Protein AF-A0A0W8FKZ7-F1 (afdb_monomer)

Organism: NCBI:txid938273

pLDDT: mean 77.85, std 22.19, range [33.09, 98.69]

Nearest PDB structures (foldseek):
  7c5z-assembly1_A  TM=4.494E-01  e=2.621E-01  Sprivivirus cyprinus
  4gt8-assembly1_A  TM=3.593E-01  e=1.100E+00  Staphylococcus aureus subsp. aureus Mu50
  2xco-assembly1_A-2  TM=3.980E-01  e=3.983E-01  Staphylococcus aureus subsp. aureus N315
  4ol8-assembly2_F  TM=3.196E-01  e=9.198E-01  Saccharomyces cerevisiae
  5ei2-assembly1_A  TM=3.204E-01  e=3.426E+00  Homo sapiens

Radius of gyration: 37.22 Å; Cα contacts (8 Å, |Δi|>4): 287; chains: 1; bounding box: 60×71×111 Å

Solvent-accessible surface area (backbone atoms only — not comparable to full-atom values): 12386 Å² total; per-residue (Å²): 139,90,81,84,87,84,83,89,83,88,84,82,91,90,88,83,90,78,88,80,91,79,89,83,83,88,86,84,84,82,90,85,92,79,91,81,82,95,78,77,91,73,78,82,72,76,80,73,63,64,66,61,54,49,52,50,49,52,51,50,53,56,58,60,69,68,70,68,83,81,70,79,83,81,46,24,57,58,94,58,38,35,48,53,31,37,39,40,38,50,54,73,38,28,30,45,35,39,41,33,34,46,52,46,76,93,47,43,66,52,46,67,72,76,36,66,65,65,56,52,54,51,53,48,52,42,60,49,59,72,82,54,42,78,77,43,77,65,77,49,40,34,35,31,42,27,60,71,55,22,52,72,75,55,97,47,34,30,35,35,62,54,46,60,36,74,31,30,28,48,34,35,37,42,39,35,73,95,44,75,50,75,49,65,65,34,41,56,48,71,89,36,49,76,37,50,62,71,79,130

Structure (mmCIF, N/CA/C/O backbone):
data_AF-A0A0W8FKZ7-F1
#
_entry.id   AF-A0A0W8FKZ7-F1
#
loop_
_atom_site.group_PDB
_atom_site.id
_atom_site.type_symbol
_atom_site.label_atom_id
_atom_site.label_alt_id
_atom_site.label_comp_id
_atom_site.label_asym_id
_atom_site.label_entity_id
_atom_site.label_seq_id
_atom_site.pdbx_PDB_ins_code
_atom_site.Cartn_x
_atom_site.Cartn_y
_atom_site.Cartn_z
_atom_site.occupancy
_atom_site.B_iso_or_equiv
_atom_site.auth_seq_id
_atom_site.auth_comp_id
_atom_site.auth_asym_id
_atom_site.auth_atom_id
_atom_site.pdbx_PDB_model_num
ATOM 1 N N . MET A 1 1 ? -16.573 -56.119 -11.039 1.00 44.78 1 MET A N 1
ATOM 2 C CA . MET A 1 1 ? -16.996 -56.534 -12.392 1.00 44.78 1 MET A CA 1
ATOM 3 C C . MET A 1 1 ? -15.936 -56.065 -13.376 1.00 44.78 1 MET A C 1
ATOM 5 O O . MET A 1 1 ? -15.730 -54.869 -13.507 1.00 44.78 1 MET A O 1
ATOM 9 N N . GLN A 1 2 ? -15.193 -57.015 -13.945 1.00 45.09 2 GLN A N 1
ATOM 10 C CA . GLN A 1 2 ? -14.233 -56.819 -15.034 1.00 45.09 2 GLN A CA 1
ATOM 11 C C . GLN A 1 2 ? -14.970 -56.847 -16.381 1.00 45.09 2 GLN A C 1
ATOM 13 O O . GLN A 1 2 ? -15.848 -57.688 -16.550 1.00 45.09 2 GLN A O 1
ATOM 18 N N . ALA A 1 3 ? -14.562 -55.999 -17.325 1.00 42.34 3 ALA A N 1
ATOM 19 C CA . ALA A 1 3 ? -14.612 -56.226 -18.779 1.00 42.34 3 ALA A CA 1
ATOM 20 C C . ALA A 1 3 ? -13.807 -55.085 -19.440 1.00 42.34 3 ALA A C 1
ATOM 22 O O . ALA A 1 3 ? -14.184 -53.926 -19.329 1.00 42.34 3 ALA A O 1
ATOM 23 N N . LEU A 1 4 ? -12.541 -55.311 -19.804 1.00 41.34 4 LEU A N 1
ATOM 24 C CA . LEU A 1 4 ? -12.060 -55.741 -21.129 1.00 41.34 4 LEU A CA 1
ATOM 25 C C . LEU A 1 4 ? -12.260 -54.700 -22.249 1.00 41.34 4 LEU A C 1
ATOM 27 O O . LEU A 1 4 ? -13.356 -54.508 -22.765 1.00 41.34 4 LEU A O 1
ATOM 31 N N . SER A 1 5 ? -11.134 -54.100 -22.651 1.00 48.34 5 SER A N 1
ATOM 32 C CA . SER A 1 5 ? -10.916 -53.390 -23.917 1.00 48.34 5 SER A CA 1
ATOM 33 C C . SER A 1 5 ? -11.112 -54.294 -25.141 1.00 48.34 5 SER A C 1
ATOM 35 O O . SER A 1 5 ? -10.901 -55.505 -25.048 1.00 48.34 5 SER A O 1
ATOM 37 N N . PRO A 1 6 ? -11.307 -53.694 -26.328 1.00 58.19 6 PRO A N 1
ATOM 38 C CA . PRO A 1 6 ? -10.803 -54.279 -27.564 1.00 58.19 6 PRO A CA 1
ATOM 39 C C . PRO A 1 6 ? -9.833 -53.360 -28.323 1.00 58.19 6 PRO A C 1
ATOM 41 O O . PRO A 1 6 ? -10.014 -52.153 -28.461 1.00 58.19 6 PRO A O 1
ATOM 44 N N . GLN A 1 7 ? -8.796 -54.020 -28.828 1.00 44.03 7 GLN A N 1
ATOM 45 C CA . GLN A 1 7 ? -7.696 -53.550 -29.658 1.00 44.03 7 GLN A CA 1
ATOM 46 C C . GLN A 1 7 ? -8.099 -53.179 -31.103 1.00 44.03 7 GLN A C 1
ATOM 48 O O . GLN A 1 7 ? -8.954 -53.816 -31.707 1.00 44.03 7 GLN A O 1
ATOM 53 N N . ALA A 1 8 ? -7.324 -52.238 -31.654 1.00 40.22 8 ALA A N 1
ATOM 54 C CA . ALA A 1 8 ? -6.636 -52.257 -32.954 1.00 40.22 8 ALA A CA 1
ATOM 55 C C . ALA A 1 8 ? -7.394 -52.585 -34.263 1.00 40.22 8 ALA A C 1
ATOM 57 O O . ALA A 1 8 ? -7.864 -53.695 -34.499 1.00 40.22 8 ALA A O 1
ATOM 58 N N . ARG A 1 9 ? -7.259 -51.676 -35.241 1.00 41.91 9 ARG A N 1
ATOM 59 C CA . ARG A 1 9 ? -7.126 -52.041 -36.661 1.00 41.91 9 ARG A CA 1
ATOM 60 C C . ARG A 1 9 ? -6.084 -51.170 -37.356 1.00 41.91 9 ARG A C 1
ATOM 62 O O . ARG A 1 9 ? -6.273 -49.976 -37.545 1.00 41.91 9 ARG A O 1
ATOM 69 N N . ALA A 1 10 ? -4.999 -51.822 -37.753 1.00 42.78 10 ALA A N 1
ATOM 70 C CA . ALA A 1 10 ? -4.033 -51.347 -38.729 1.00 42.78 10 ALA A CA 1
ATOM 71 C C . ALA A 1 10 ? -4.590 -51.472 -40.159 1.00 42.78 10 ALA A C 1
ATOM 73 O O . ALA A 1 10 ? -5.351 -52.402 -40.433 1.00 42.78 10 ALA A O 1
ATOM 74 N N . ARG A 1 11 ? -4.137 -50.603 -41.074 1.00 39.97 11 ARG A N 1
ATOM 75 C CA . ARG A 1 11 ? -3.819 -50.923 -42.482 1.00 39.97 11 ARG A CA 1
ATOM 76 C C . ARG A 1 11 ? -3.056 -49.754 -43.120 1.00 39.97 11 ARG A C 1
ATOM 78 O O . ARG A 1 11 ? -3.530 -48.626 -43.114 1.00 39.97 11 ARG A O 1
ATOM 85 N N . ALA A 1 12 ? -1.876 -50.061 -43.650 1.00 40.06 12 ALA A N 1
ATOM 86 C CA . ALA A 1 12 ? -1.053 -49.205 -44.508 1.00 40.06 12 ALA A CA 1
ATOM 87 C C . ALA A 1 12 ? -1.127 -49.725 -45.982 1.00 40.06 12 ALA A C 1
ATOM 89 O O . ALA A 1 12 ? -1.963 -50.592 -46.243 1.00 40.06 12 ALA A O 1
ATOM 90 N N . PRO A 1 13 ? -0.308 -49.232 -46.939 1.00 61.03 13 PRO A N 1
ATOM 91 C CA . PRO A 1 13 ? -0.662 -48.489 -48.171 1.00 61.03 13 PRO A CA 1
ATOM 92 C C . PRO A 1 13 ? -0.428 -49.393 -49.428 1.00 61.03 13 PRO A C 1
ATOM 94 O O . PRO A 1 13 ? -0.634 -50.596 -49.265 1.00 61.03 13 PRO A O 1
ATOM 97 N N . PRO A 1 14 ? 0.081 -49.001 -50.634 1.00 56.06 14 PRO A N 1
ATOM 98 C CA . PRO A 1 14 ? 0.264 -47.728 -51.377 1.00 56.06 14 PRO A CA 1
ATOM 99 C C . PRO A 1 14 ? -0.121 -47.843 -52.900 1.00 56.06 14 PRO A C 1
ATOM 101 O O . PRO A 1 14 ? -0.769 -48.807 -53.298 1.00 56.06 14 PRO A O 1
ATOM 104 N N . ARG A 1 15 ? 0.411 -46.926 -53.746 1.00 39.75 15 ARG A N 1
ATOM 105 C CA . ARG A 1 15 ? 0.516 -46.878 -55.243 1.00 39.75 15 ARG A CA 1
ATOM 106 C C . ARG A 1 15 ? -0.486 -45.917 -55.917 1.00 39.75 15 ARG A C 1
ATOM 108 O O . ARG A 1 15 ? -1.615 -45.816 -55.476 1.00 39.75 15 ARG A O 1
ATOM 115 N N . ALA A 1 16 ? -0.135 -45.157 -56.959 1.00 40.75 16 ALA A N 1
ATOM 116 C CA . ALA A 1 16 ? 0.729 -45.512 -58.083 1.00 40.75 16 ALA A CA 1
ATOM 117 C C . ALA A 1 16 ? 1.463 -44.323 -58.741 1.00 40.75 16 ALA A C 1
ATOM 119 O O . ALA A 1 16 ? 0.992 -43.191 -58.754 1.00 40.75 16 ALA A O 1
ATOM 120 N N . PHE A 1 17 ? 2.607 -44.671 -59.335 1.00 41.22 17 PHE A N 1
ATOM 121 C CA . PHE A 1 17 ? 3.335 -43.960 -60.384 1.00 41.22 17 PHE A CA 1
ATOM 122 C C . PHE A 1 17 ? 2.592 -44.027 -61.741 1.00 41.22 17 PHE A C 1
ATOM 124 O O . PHE A 1 17 ? 2.006 -45.053 -62.091 1.00 41.22 17 PHE A O 1
ATOM 131 N N . HIS A 1 18 ? 2.742 -42.971 -62.537 1.00 39.38 18 HIS A N 1
ATOM 132 C CA . HIS A 1 18 ? 2.786 -42.911 -64.011 1.00 39.38 18 HIS A CA 1
ATOM 133 C C . HIS A 1 18 ? 3.951 -41.930 -64.284 1.00 39.38 18 HIS A C 1
ATOM 135 O O . HIS A 1 18 ? 3.987 -40.889 -63.640 1.00 39.38 18 HIS A O 1
ATOM 141 N N . GLY A 1 19 ? 5.020 -42.173 -65.050 1.00 37.53 19 GLY A N 1
ATOM 142 C CA . GLY A 1 19 ? 5.200 -42.956 -66.272 1.00 37.53 19 GLY A CA 1
ATOM 143 C C . GLY A 1 19 ? 4.727 -42.135 -67.482 1.00 37.53 19 GLY A C 1
ATOM 144 O O . GLY A 1 19 ? 3.620 -41.623 -67.417 1.00 37.53 19 GLY A O 1
ATOM 145 N N . ILE A 1 20 ? 5.430 -41.941 -68.604 1.00 38.06 20 ILE A N 1
ATOM 146 C CA . ILE A 1 20 ? 6.695 -42.433 -69.183 1.00 38.06 20 ILE A CA 1
ATOM 147 C C . ILE A 1 20 ? 6.944 -41.585 -70.474 1.00 38.06 20 ILE A C 1
ATOM 149 O O . ILE A 1 20 ? 5.963 -41.210 -71.107 1.00 38.06 20 ILE A O 1
ATOM 153 N N . ALA A 1 21 ? 8.223 -41.404 -70.871 1.00 37.47 21 ALA A N 1
ATOM 154 C CA . ALA A 1 21 ? 8.764 -41.209 -72.249 1.00 37.47 21 ALA A CA 1
ATOM 155 C C . ALA A 1 21 ? 8.364 -39.958 -73.076 1.00 37.47 21 ALA A C 1
ATOM 157 O O . ALA A 1 21 ? 7.331 -39.353 -72.841 1.00 37.47 21 ALA A O 1
ATOM 158 N N . ALA A 1 22 ? 9.096 -39.503 -74.101 1.00 38.94 22 ALA A N 1
ATOM 159 C CA . ALA A 1 22 ? 10.330 -39.919 -74.791 1.00 38.94 22 ALA A CA 1
ATOM 160 C C . ALA A 1 22 ? 10.833 -38.700 -75.602 1.00 38.94 22 ALA A C 1
ATOM 162 O O . ALA A 1 22 ? 10.023 -37.908 -76.075 1.00 38.94 22 ALA A O 1
ATOM 163 N N . GLU A 1 23 ? 12.146 -38.464 -75.654 1.00 38.59 23 GLU A N 1
ATOM 164 C CA . GLU A 1 23 ? 13.017 -38.576 -76.846 1.00 38.59 23 GLU A CA 1
ATOM 165 C C . GLU A 1 23 ? 12.468 -38.041 -78.182 1.00 38.59 23 GLU A C 1
ATOM 167 O O . GLU A 1 23 ? 11.516 -38.602 -78.720 1.00 38.59 23 GLU A O 1
ATOM 172 N N . ARG A 1 24 ? 13.199 -37.095 -78.804 1.00 39.47 24 ARG A N 1
ATOM 173 C CA . ARG A 1 24 ? 13.810 -37.329 -80.131 1.00 39.47 24 ARG A CA 1
ATOM 174 C C . ARG A 1 24 ? 14.799 -36.242 -80.593 1.00 39.47 24 ARG A C 1
ATOM 176 O O . ARG A 1 24 ? 14.435 -35.075 -80.659 1.00 39.47 24 ARG A O 1
ATOM 183 N N . GLU A 1 25 ? 16.012 -36.710 -80.912 1.00 39.47 25 GLU A N 1
ATOM 184 C CA . GLU A 1 25 ? 16.896 -36.428 -82.072 1.00 39.47 25 GLU A CA 1
ATOM 185 C C . GLU A 1 25 ? 16.977 -34.991 -82.623 1.00 39.47 25 GLU A C 1
ATOM 187 O O . GLU A 1 25 ? 16.004 -34.415 -83.091 1.00 39.47 25 GLU A O 1
ATOM 192 N N . GLU A 1 26 ? 18.125 -34.330 -82.463 1.00 38.94 26 GLU A N 1
ATOM 193 C CA . GLU A 1 26 ? 19.290 -34.321 -83.378 1.00 38.94 26 GLU A CA 1
ATOM 194 C C . GLU A 1 26 ? 19.106 -33.483 -84.656 1.00 38.94 26 GLU A C 1
ATOM 196 O O . GLU A 1 26 ? 18.275 -33.763 -85.517 1.00 38.94 26 GLU A O 1
ATOM 201 N N . SER A 1 27 ? 20.032 -32.530 -84.815 1.00 33.09 27 SER A N 1
ATOM 202 C CA . SER A 1 27 ? 20.914 -32.376 -85.983 1.00 33.09 27 SER A CA 1
ATOM 203 C C . SER A 1 27 ? 20.991 -30.961 -86.583 1.00 33.09 27 SER A C 1
ATOM 205 O O . SER A 1 27 ? 20.007 -30.243 -86.728 1.00 33.09 27 SER A O 1
ATOM 207 N N . ILE A 1 28 ? 22.225 -30.657 -87.010 1.00 38.59 28 ILE A N 1
ATOM 208 C CA . ILE A 1 28 ? 22.649 -29.682 -88.029 1.00 38.59 28 ILE A CA 1
ATOM 209 C C . ILE A 1 28 ? 23.128 -28.309 -87.507 1.00 38.59 28 ILE A C 1
ATOM 211 O O . ILE A 1 28 ? 22.389 -27.337 -87.392 1.00 38.59 28 ILE A O 1
ATOM 215 N N . LEU A 1 29 ? 24.451 -28.234 -87.301 1.00 38.25 29 LEU A N 1
ATOM 216 C CA . LEU A 1 29 ? 25.284 -27.045 -87.556 1.00 38.25 29 LEU A CA 1
ATOM 217 C C . LEU A 1 29 ? 25.506 -26.899 -89.080 1.00 38.25 29 LEU A C 1
ATOM 219 O O . LEU A 1 29 ? 25.472 -27.914 -89.782 1.00 38.25 29 LEU A O 1
ATOM 223 N N . PRO A 1 30 ? 25.806 -25.690 -89.605 1.00 44.84 30 PRO A N 1
ATOM 224 C CA . PRO A 1 30 ? 27.215 -25.280 -89.702 1.00 44.84 30 PRO A CA 1
ATOM 225 C C . PRO A 1 30 ? 27.520 -23.773 -89.500 1.00 44.84 30 PRO A C 1
ATOM 227 O O . PRO A 1 30 ? 26.814 -22.895 -89.976 1.00 44.84 30 PRO A O 1
ATOM 230 N N . VAL A 1 31 ? 28.661 -23.537 -88.835 1.00 42.66 31 VAL A N 1
ATOM 231 C CA . VAL A 1 31 ? 29.779 -22.616 -89.159 1.00 42.66 31 VAL A CA 1
ATOM 232 C C . VAL A 1 31 ? 29.491 -21.153 -89.557 1.00 42.66 31 VAL A C 1
ATOM 234 O O . VAL A 1 31 ? 29.075 -20.888 -90.678 1.00 42.66 31 VAL A O 1
ATOM 237 N N . ALA A 1 32 ? 29.976 -20.206 -88.734 1.00 38.69 32 ALA A N 1
ATOM 238 C CA . ALA A 1 32 ? 30.823 -19.088 -89.188 1.00 38.69 32 ALA A CA 1
ATOM 239 C C . ALA A 1 32 ? 31.599 -18.404 -88.035 1.00 38.69 32 ALA A C 1
ATOM 241 O O . ALA A 1 32 ? 31.092 -18.189 -86.940 1.00 38.69 32 ALA A O 1
ATOM 242 N N . HIS A 1 33 ? 32.852 -18.081 -88.351 1.00 36.47 33 HIS A N 1
ATOM 243 C CA . HIS A 1 33 ? 33.914 -17.387 -87.615 1.00 36.47 33 HIS A CA 1
ATOM 244 C C . HIS A 1 33 ? 33.553 -16.030 -86.965 1.00 36.47 33 HIS A C 1
ATOM 246 O O . HIS A 1 33 ? 33.022 -15.163 -87.649 1.00 36.47 33 HIS A O 1
ATOM 252 N N . ALA A 1 34 ? 34.025 -15.800 -85.727 1.00 38.16 34 ALA A N 1
ATOM 253 C CA . ALA A 1 34 ? 34.646 -14.550 -85.227 1.00 38.16 34 ALA A CA 1
ATOM 254 C C . ALA A 1 34 ? 35.153 -14.802 -83.783 1.00 38.16 34 ALA A C 1
ATOM 256 O O . ALA A 1 34 ? 34.363 -15.036 -82.881 1.00 38.16 34 ALA A O 1
ATOM 257 N N . ALA A 1 35 ? 36.444 -15.054 -83.543 1.00 39.31 35 ALA A N 1
ATOM 258 C CA . ALA A 1 35 ? 37.442 -14.041 -83.173 1.00 39.31 35 ALA A CA 1
ATOM 259 C C . ALA A 1 35 ? 36.949 -13.050 -82.094 1.00 39.31 35 ALA A C 1
ATOM 261 O O . ALA A 1 35 ? 36.282 -12.074 -82.423 1.00 39.31 35 ALA A O 1
ATOM 262 N N . GLY A 1 36 ? 37.312 -13.269 -80.822 1.00 36.78 36 GLY A N 1
ATOM 263 C CA . GLY A 1 36 ? 37.036 -12.291 -79.764 1.00 36.78 36 GLY A CA 1
ATOM 264 C C . GLY A 1 36 ? 37.290 -12.766 -78.333 1.00 36.78 36 GLY A C 1
ATOM 265 O O . GLY A 1 36 ? 36.382 -13.240 -77.671 1.00 36.78 36 GLY A O 1
ATOM 266 N N . ASP A 1 37 ? 38.530 -12.577 -77.887 1.00 43.72 37 ASP A N 1
ATOM 267 C CA . ASP A 1 37 ? 38.921 -12.137 -76.540 1.00 43.72 37 ASP A CA 1
ATOM 268 C C . ASP A 1 37 ? 38.528 -12.977 -75.301 1.00 43.72 37 ASP A C 1
ATOM 270 O O . ASP A 1 37 ? 37.446 -12.886 -74.721 1.00 43.72 37 ASP A O 1
ATOM 274 N N . HIS A 1 38 ? 39.509 -13.739 -74.812 1.00 48.97 38 HIS A N 1
ATOM 275 C CA . HIS A 1 38 ? 39.541 -14.219 -73.437 1.00 48.97 38 HIS A CA 1
ATOM 276 C C . HIS A 1 38 ? 39.864 -13.055 -72.500 1.00 48.97 38 HIS A C 1
ATOM 278 O O . HIS A 1 38 ? 41.017 -12.626 -72.476 1.00 48.97 38 HIS A O 1
ATOM 284 N N . LYS A 1 39 ? 38.909 -12.637 -71.659 1.00 42.28 39 LYS A N 1
ATOM 285 C CA . LYS A 1 39 ? 39.171 -12.089 -70.314 1.00 42.28 39 LYS A CA 1
ATOM 286 C C . LYS A 1 39 ? 37.882 -11.868 -69.521 1.00 42.28 39 LYS A C 1
ATOM 288 O O . LYS A 1 39 ? 37.011 -11.115 -69.925 1.00 42.28 39 LYS A O 1
ATOM 293 N N . GLY A 1 40 ? 37.854 -12.444 -68.319 1.00 41.34 40 GLY A N 1
ATOM 294 C CA . GLY A 1 40 ? 37.191 -11.817 -67.177 1.00 41.34 40 GLY A CA 1
ATOM 295 C C . GLY A 1 40 ? 35.739 -12.208 -66.937 1.00 41.34 40 GLY A C 1
ATOM 296 O O . GLY A 1 40 ? 34.828 -11.415 -67.133 1.00 41.34 40 GLY A O 1
ATOM 297 N N . PHE A 1 41 ? 35.548 -13.398 -66.373 1.00 45.47 41 PHE A N 1
ATOM 298 C CA . PHE A 1 41 ? 34.447 -13.670 -65.455 1.00 45.47 41 PHE A CA 1
ATOM 299 C C . PHE A 1 41 ? 34.547 -12.674 -64.285 1.00 45.47 41 PHE A C 1
ATOM 301 O O . PHE A 1 41 ? 35.355 -12.867 -63.378 1.00 45.47 41 PHE A O 1
ATOM 308 N N . ILE A 1 42 ? 33.796 -11.570 -64.327 1.00 49.28 42 ILE A N 1
ATOM 309 C CA . ILE A 1 42 ? 33.639 -10.692 -63.163 1.00 49.28 42 ILE A CA 1
ATOM 310 C C . ILE A 1 42 ? 32.360 -11.116 -62.457 1.00 49.28 42 ILE A C 1
ATOM 312 O O . ILE A 1 42 ? 31.250 -10.748 -62.834 1.00 49.28 42 ILE A O 1
ATOM 316 N N . THR A 1 43 ? 32.549 -11.934 -61.427 1.00 45.97 43 THR A N 1
ATOM 317 C CA . THR A 1 43 ? 31.575 -12.188 -60.373 1.00 45.97 43 THR A CA 1
ATOM 318 C C . THR A 1 43 ? 31.016 -10.853 -59.886 1.00 45.97 43 THR A C 1
ATOM 320 O O . THR A 1 43 ? 31.753 -10.015 -59.363 1.00 45.97 43 THR A O 1
ATOM 323 N N . SER A 1 44 ? 29.711 -10.655 -60.061 1.00 47.16 44 SER A N 1
ATOM 324 C CA . SER A 1 44 ? 28.966 -9.578 -59.419 1.00 47.16 44 SER A CA 1
ATOM 325 C C . SER A 1 44 ? 29.022 -9.800 -57.906 1.00 47.16 44 SER A C 1
ATOM 327 O O . SER A 1 44 ? 28.268 -10.595 -57.349 1.00 47.16 44 SER A O 1
ATOM 329 N N . TYR A 1 45 ? 29.968 -9.145 -57.232 1.00 55.34 45 TYR A N 1
ATOM 330 C CA . TYR A 1 45 ? 29.888 -8.960 -55.792 1.00 55.34 45 TYR A CA 1
ATOM 331 C C . TYR A 1 45 ? 28.760 -7.966 -55.548 1.00 55.34 45 TYR A C 1
ATOM 333 O O . TYR A 1 45 ? 28.906 -6.768 -55.790 1.00 55.34 45 TYR A O 1
ATOM 341 N N . ALA A 1 46 ? 27.614 -8.493 -55.117 1.00 49.38 46 ALA A N 1
AT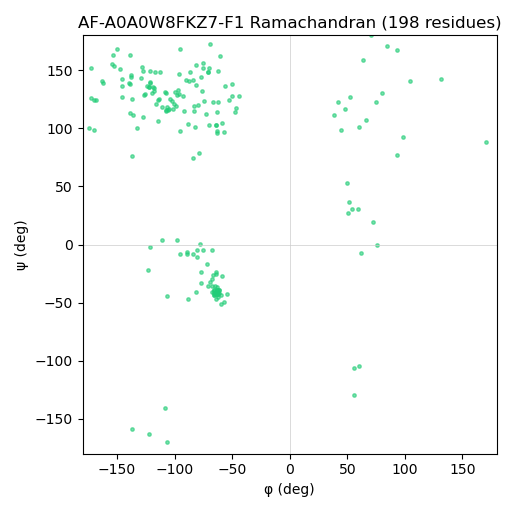OM 342 C CA . ALA A 1 46 ? 26.528 -7.708 -54.564 1.00 49.38 46 ALA A CA 1
ATOM 343 C C . ALA A 1 46 ? 27.113 -6.737 -53.531 1.00 49.38 46 ALA A C 1
ATOM 345 O O . ALA A 1 46 ? 27.678 -7.150 -52.515 1.00 49.38 46 ALA A O 1
ATOM 346 N N . ILE A 1 47 ? 27.026 -5.444 -53.836 1.00 56.25 47 ILE A N 1
ATOM 347 C CA . ILE A 1 47 ? 27.437 -4.367 -52.946 1.00 56.25 47 ILE A CA 1
ATOM 348 C C . ILE A 1 47 ? 26.513 -4.452 -51.730 1.00 56.25 47 ILE A C 1
ATOM 350 O O . ILE A 1 47 ? 25.333 -4.122 -51.792 1.00 56.25 47 ILE A O 1
ATOM 354 N N . HIS A 1 48 ? 27.042 -4.988 -50.635 1.00 60.97 48 HIS A N 1
ATOM 355 C CA . HIS A 1 48 ? 26.394 -4.972 -49.334 1.00 60.97 48 HIS A CA 1
ATOM 356 C C . HIS A 1 48 ? 26.262 -3.503 -48.906 1.00 60.97 48 HIS A C 1
ATOM 358 O O . HIS A 1 48 ? 27.281 -2.856 -48.687 1.00 60.97 48 HIS A O 1
ATOM 364 N N . ASP A 1 49 ? 25.038 -2.971 -48.801 1.00 62.88 49 ASP A N 1
ATOM 365 C CA . ASP A 1 49 ? 24.781 -1.608 -48.313 1.00 62.88 49 ASP A CA 1
ATOM 366 C C . ASP A 1 49 ? 25.348 -1.454 -46.882 1.00 62.88 49 ASP A C 1
ATOM 368 O O . ASP A 1 49 ? 24.731 -1.948 -45.928 1.00 62.88 49 ASP A O 1
ATOM 372 N N . PRO A 1 50 ? 26.485 -0.765 -46.667 1.00 60.78 50 PRO A N 1
ATOM 373 C CA . PRO A 1 50 ? 27.165 -0.744 -45.366 1.00 60.78 50 PRO A CA 1
ATOM 374 C C . PRO A 1 50 ? 26.316 -0.076 -44.271 1.00 60.78 50 PRO A C 1
ATOM 376 O O . PRO A 1 50 ? 26.450 -0.391 -43.091 1.00 60.78 50 PRO A O 1
ATOM 379 N N . MET A 1 51 ? 25.375 0.788 -44.661 1.00 63.03 51 MET A N 1
ATOM 380 C CA . MET A 1 51 ? 24.437 1.463 -43.759 1.00 63.03 51 MET A CA 1
ATOM 381 C C . MET A 1 51 ? 23.418 0.522 -43.105 1.00 63.03 51 MET A C 1
ATOM 383 O O . MET A 1 51 ? 23.084 0.717 -41.938 1.00 63.03 51 MET A O 1
ATOM 387 N N . LYS A 1 52 ? 22.939 -0.515 -43.806 1.00 66.12 52 LYS A N 1
ATOM 388 C CA . LYS A 1 52 ? 21.967 -1.469 -43.239 1.00 66.12 52 LYS A CA 1
ATOM 389 C C . LYS A 1 52 ? 22.615 -2.360 -42.183 1.00 66.12 52 LYS A C 1
ATOM 391 O O . LYS A 1 52 ? 22.000 -2.659 -41.165 1.00 66.12 52 LYS A O 1
ATOM 396 N N . TRP A 1 53 ? 23.876 -2.722 -42.404 1.00 68.69 53 TRP A N 1
ATOM 397 C CA . TRP A 1 53 ? 24.666 -3.532 -41.479 1.00 68.69 53 TRP A CA 1
ATOM 398 C C . TRP A 1 53 ? 25.169 -2.731 -40.285 1.00 68.69 53 TRP A C 1
ATOM 400 O O . TRP A 1 53 ? 25.191 -3.259 -39.178 1.00 68.69 53 TRP A O 1
ATOM 410 N N . ALA A 1 54 ? 25.477 -1.446 -40.473 1.00 75.94 54 ALA A N 1
ATOM 411 C CA . ALA A 1 54 ? 25.749 -0.538 -39.365 1.00 75.94 54 ALA A CA 1
ATOM 412 C C . ALA A 1 54 ? 24.510 -0.354 -38.472 1.00 75.94 54 ALA A C 1
ATOM 414 O O . ALA A 1 54 ? 24.612 -0.498 -37.258 1.00 75.94 54 ALA A O 1
ATOM 415 N N . ALA A 1 55 ? 23.329 -0.121 -39.057 1.00 78.94 55 ALA A N 1
ATOM 416 C CA . ALA A 1 55 ? 22.080 -0.019 -38.299 1.00 78.94 55 ALA A CA 1
ATOM 417 C C . ALA A 1 55 ? 21.725 -1.333 -37.583 1.00 78.94 55 ALA A C 1
ATOM 419 O O . ALA A 1 55 ? 21.361 -1.312 -36.410 1.00 78.94 55 ALA A O 1
ATOM 420 N N . ALA A 1 56 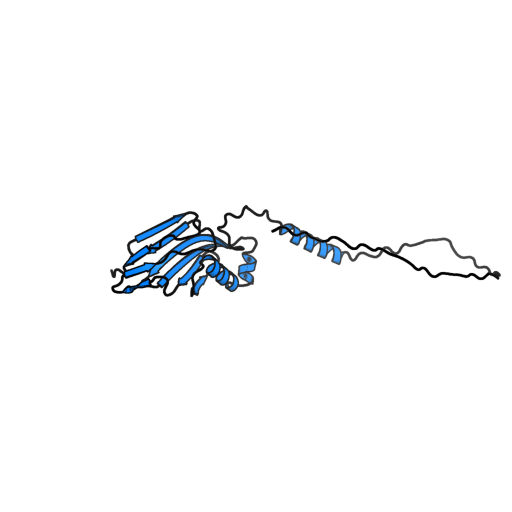? 21.890 -2.479 -38.254 1.00 80.88 56 ALA A N 1
ATOM 421 C CA . ALA A 1 56 ? 21.698 -3.792 -37.642 1.00 80.88 56 ALA A CA 1
ATOM 422 C C . ALA A 1 56 ? 22.698 -4.050 -36.504 1.00 80.88 56 ALA A C 1
ATOM 424 O O . ALA A 1 56 ? 22.313 -4.582 -35.468 1.00 80.88 56 ALA A O 1
ATOM 425 N N . GLY A 1 57 ? 23.957 -3.633 -36.661 1.00 84.44 57 GLY A N 1
ATOM 426 C CA . GLY A 1 57 ? 24.990 -3.742 -35.632 1.00 84.44 57 GLY A CA 1
ATOM 427 C C . GLY A 1 57 ? 24.698 -2.876 -34.409 1.00 84.44 57 GLY A C 1
ATOM 428 O O . GLY A 1 57 ? 24.802 -3.357 -33.285 1.00 84.44 57 GLY A O 1
ATOM 429 N N . VAL A 1 58 ? 24.260 -1.630 -34.613 1.00 83.62 58 VAL A N 1
ATOM 430 C CA . VAL A 1 58 ? 23.836 -0.737 -33.521 1.00 83.62 58 VAL A CA 1
ATOM 431 C C . VAL A 1 58 ? 22.595 -1.289 -32.820 1.00 83.62 58 VAL A C 1
ATOM 433 O O . VAL A 1 58 ? 22.555 -1.312 -31.595 1.00 83.62 58 VAL A O 1
ATOM 436 N N . LEU A 1 59 ? 21.611 -1.798 -33.565 1.00 82.12 59 LEU A N 1
ATOM 437 C CA . LEU A 1 59 ? 20.419 -2.422 -32.988 1.00 82.12 59 LEU A CA 1
AT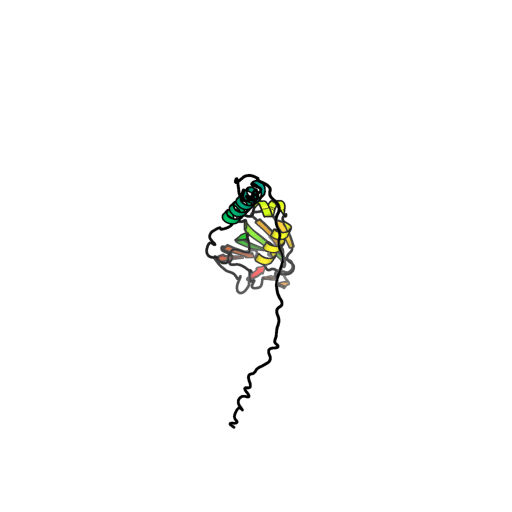OM 438 C C . LEU A 1 59 ? 20.773 -3.672 -32.168 1.00 82.12 59 LEU A C 1
ATOM 440 O O . LEU A 1 59 ? 20.256 -3.844 -31.068 1.00 82.12 59 LEU A O 1
ATOM 444 N N . LEU A 1 60 ? 21.681 -4.518 -32.662 1.00 82.06 60 LEU A N 1
ATOM 445 C CA . LEU A 1 60 ? 22.158 -5.705 -31.948 1.00 82.06 60 LEU A CA 1
ATOM 446 C C . LEU A 1 60 ? 22.941 -5.326 -30.682 1.00 82.06 60 LEU A C 1
ATOM 448 O O . LEU A 1 60 ? 22.787 -5.970 -29.649 1.00 82.06 60 LEU A O 1
ATOM 452 N N . MET A 1 61 ? 23.751 -4.267 -30.746 1.00 82.06 61 MET A N 1
ATOM 453 C CA . MET A 1 61 ? 24.492 -3.745 -29.597 1.00 82.06 61 MET A CA 1
ATOM 454 C C . MET A 1 61 ? 23.547 -3.174 -28.532 1.00 82.06 61 MET A C 1
ATOM 456 O O . MET A 1 61 ? 23.725 -3.462 -27.350 1.00 82.06 61 MET A O 1
ATOM 460 N N . LEU A 1 62 ? 22.509 -2.439 -28.943 1.00 78.00 62 LEU A N 1
ATOM 461 C CA . LEU A 1 62 ? 21.455 -1.963 -28.043 1.00 78.00 62 LEU A CA 1
ATOM 462 C C . LEU A 1 62 ? 20.698 -3.135 -27.406 1.00 78.00 62 LEU A C 1
ATOM 464 O O . LEU A 1 62 ? 20.517 -3.147 -26.195 1.00 78.00 62 LEU A O 1
ATOM 468 N N . LEU A 1 63 ? 20.324 -4.154 -28.185 1.00 77.12 63 LEU A N 1
ATOM 469 C CA . LEU A 1 63 ? 19.661 -5.362 -27.674 1.00 77.12 63 LEU A CA 1
ATOM 470 C C . LEU A 1 63 ? 20.551 -6.157 -26.706 1.00 77.12 63 LEU A C 1
ATOM 472 O O . LEU A 1 63 ? 20.052 -6.691 -25.719 1.00 77.12 63 LEU A O 1
ATOM 476 N N . GLY A 1 64 ? 21.863 -6.210 -26.949 1.00 74.69 64 GLY A N 1
ATOM 477 C CA . GLY A 1 64 ? 22.828 -6.873 -26.068 1.00 74.69 64 GLY A CA 1
ATOM 478 C C . GLY A 1 64 ? 22.999 -6.180 -24.714 1.00 74.69 64 GLY A C 1
ATOM 479 O O . GLY A 1 64 ? 23.240 -6.851 -23.714 1.00 74.69 64 GLY A O 1
ATOM 480 N N . MET A 1 65 ? 22.814 -4.858 -24.653 1.00 69.75 65 MET A N 1
ATOM 481 C CA . MET A 1 65 ? 22.853 -4.095 -23.398 1.00 69.75 65 MET A CA 1
ATOM 482 C C . MET A 1 65 ? 21.630 -4.332 -22.497 1.00 69.75 65 MET A C 1
ATOM 484 O O . MET A 1 65 ? 21.702 -4.038 -21.308 1.00 69.75 65 MET A O 1
ATOM 488 N N . LEU A 1 66 ? 20.529 -4.886 -23.022 1.00 63.00 66 LEU A N 1
ATOM 489 C CA . LEU A 1 66 ? 19.326 -5.189 -22.232 1.00 63.00 66 LEU A CA 1
ATOM 490 C C . LEU A 1 66 ? 19.426 -6.498 -21.432 1.00 63.00 66 LEU A C 1
ATOM 492 O O . LEU A 1 66 ? 18.519 -6.809 -20.661 1.00 63.00 66 LEU A O 1
ATOM 496 N N . VAL A 1 67 ? 20.501 -7.274 -21.590 1.00 60.25 67 VAL A N 1
ATOM 497 C CA . VAL A 1 67 ? 20.683 -8.534 -20.857 1.00 60.25 67 VAL A CA 1
ATOM 498 C C . VAL A 1 67 ? 21.276 -8.235 -19.476 1.00 60.25 67 VAL A C 1
ATOM 500 O O . VAL A 1 67 ? 22.464 -8.435 -19.232 1.00 60.25 67 VAL A O 1
ATOM 503 N N . SER A 1 68 ? 20.457 -7.708 -18.565 1.00 58.94 68 SER A N 1
ATOM 504 C CA . SER A 1 68 ? 20.823 -7.597 -17.152 1.00 58.94 68 SER A CA 1
ATOM 505 C C . SER A 1 68 ? 20.698 -8.964 -16.460 1.00 58.94 68 SER A C 1
ATOM 507 O O . SER A 1 68 ? 19.807 -9.754 -16.793 1.00 58.94 68 SER A O 1
ATOM 509 N N . PRO A 1 69 ? 21.589 -9.298 -15.505 1.00 58.41 69 PRO A N 1
ATOM 510 C CA . PRO A 1 69 ? 21.412 -10.489 -14.689 1.00 58.41 69 PRO A CA 1
ATOM 511 C C . PRO A 1 69 ? 20.117 -10.345 -13.886 1.00 58.41 69 PRO A C 1
ATOM 513 O O . PRO A 1 69 ? 19.960 -9.396 -13.118 1.00 58.41 69 PRO A O 1
ATOM 516 N N . ALA A 1 70 ? 19.197 -11.296 -14.058 1.00 56.56 70 ALA A N 1
ATOM 517 C CA . ALA A 1 70 ? 18.033 -11.427 -13.197 1.00 56.56 70 ALA A CA 1
ATOM 518 C C . ALA A 1 70 ? 18.530 -11.735 -11.777 1.00 56.56 70 ALA A C 1
ATOM 520 O O . ALA A 1 70 ? 18.897 -12.868 -11.463 1.00 56.56 70 ALA A O 1
ATOM 521 N N . MET A 1 71 ? 18.619 -10.703 -10.936 1.00 57.41 71 MET A N 1
ATOM 522 C CA . MET A 1 71 ? 18.758 -10.886 -9.496 1.00 57.41 71 MET A CA 1
ATOM 523 C C . MET A 1 71 ? 17.580 -11.744 -9.029 1.00 57.41 71 MET A C 1
ATOM 525 O O . MET A 1 71 ? 16.458 -11.563 -9.504 1.00 57.41 71 MET A O 1
ATOM 529 N N . ALA A 1 72 ? 17.863 -12.719 -8.165 1.00 57.62 72 ALA A N 1
ATOM 530 C CA . ALA A 1 72 ? 16.852 -13.613 -7.622 1.00 57.62 72 ALA A CA 1
ATOM 531 C C . ALA A 1 72 ? 15.670 -12.793 -7.084 1.00 57.62 72 ALA A C 1
ATOM 533 O O . ALA A 1 72 ? 15.876 -11.855 -6.317 1.00 57.62 72 ALA A O 1
ATOM 534 N N . ASP A 1 73 ? 14.460 -13.137 -7.527 1.00 67.12 73 ASP A N 1
ATOM 535 C CA . ASP A 1 73 ? 13.232 -12.446 -7.151 1.00 67.12 73 ASP A CA 1
ATOM 536 C C . ASP A 1 73 ? 12.999 -12.603 -5.641 1.00 67.12 73 ASP A C 1
ATOM 538 O O . ASP A 1 73 ? 12.600 -13.666 -5.161 1.00 67.12 73 ASP A O 1
ATOM 542 N N . SER A 1 74 ? 13.292 -11.548 -4.877 1.00 74.44 74 SER A N 1
ATOM 543 C CA . SER A 1 74 ? 13.006 -11.446 -3.441 1.00 74.44 74 SER A CA 1
ATOM 544 C C . SER A 1 74 ? 11.504 -11.376 -3.149 1.00 74.44 74 SER A C 1
ATOM 546 O O . SER A 1 74 ? 11.097 -11.427 -1.986 1.00 74.44 74 SER A O 1
ATOM 548 N N . GLY A 1 75 ? 10.668 -11.317 -4.190 1.00 82.50 75 GLY A N 1
ATOM 549 C CA . GLY A 1 75 ? 9.216 -11.317 -4.109 1.00 82.50 75 GLY A CA 1
ATOM 550 C C . GLY A 1 75 ? 8.624 -9.988 -3.655 1.00 82.50 75 GLY A C 1
ATOM 551 O O . GLY A 1 75 ? 7.402 -9.912 -3.553 1.00 82.50 75 GLY A O 1
ATOM 552 N N . ASP A 1 76 ? 9.459 -8.989 -3.370 1.00 83.25 76 ASP A N 1
ATOM 553 C CA . ASP A 1 76 ? 9.151 -7.589 -3.038 1.00 83.25 76 ASP A CA 1
ATOM 554 C C . ASP A 1 76 ? 9.070 -6.680 -4.273 1.00 83.25 76 ASP A C 1
ATOM 556 O O . ASP A 1 76 ? 8.676 -5.514 -4.191 1.00 83.25 76 ASP A O 1
ATOM 560 N N . ARG A 1 77 ? 9.413 -7.223 -5.442 1.00 85.50 77 ARG A N 1
ATOM 561 C CA . ARG A 1 77 ? 9.384 -6.527 -6.720 1.00 85.50 77 ARG A CA 1
ATOM 562 C C . ARG A 1 77 ? 8.102 -6.845 -7.481 1.00 85.50 77 ARG A C 1
ATOM 564 O O . ARG A 1 77 ? 7.784 -8.000 -7.748 1.00 85.50 77 ARG A O 1
ATOM 571 N N . TYR A 1 78 ? 7.409 -5.803 -7.923 1.00 85.19 78 TYR A N 1
ATOM 572 C CA . TYR A 1 78 ? 6.316 -5.897 -8.885 1.00 85.19 78 TYR A CA 1
ATOM 573 C C . TYR A 1 78 ? 6.723 -5.190 -10.176 1.00 85.19 78 TYR A C 1
ATOM 575 O O . TYR A 1 78 ? 6.762 -3.961 -10.260 1.00 85.19 78 TYR A O 1
ATOM 583 N N . SER A 1 79 ? 7.022 -5.963 -11.223 1.00 86.94 79 SER A N 1
ATOM 584 C CA . SER A 1 79 ? 7.506 -5.432 -12.503 1.00 86.94 79 SER A CA 1
ATOM 585 C C . SER A 1 79 ? 8.825 -4.654 -12.339 1.00 86.94 79 SER A C 1
ATOM 587 O O . SER A 1 79 ? 9.875 -5.276 -12.198 1.00 86.94 79 SER A O 1
ATOM 589 N N . TYR A 1 80 ? 8.807 -3.324 -12.375 1.00 89.62 80 TYR A N 1
ATOM 590 C CA . TYR A 1 80 ? 9.985 -2.469 -12.189 1.00 89.62 80 TYR A CA 1
ATOM 591 C C . TYR A 1 80 ? 9.971 -1.674 -10.877 1.00 89.62 80 TYR A C 1
ATOM 593 O O . TYR A 1 80 ? 10.854 -0.846 -10.662 1.00 89.62 80 TYR A O 1
ATOM 601 N N . VAL A 1 81 ? 8.956 -1.897 -10.042 1.00 92.75 81 VAL A N 1
ATOM 602 C CA . VAL A 1 81 ? 8.776 -1.244 -8.746 1.00 92.75 81 VAL A CA 1
ATOM 603 C C . VAL A 1 81 ? 9.237 -2.213 -7.667 1.00 92.75 81 VAL A C 1
ATOM 605 O O . VAL A 1 81 ? 8.694 -3.313 -7.564 1.00 92.75 81 VAL A O 1
ATOM 608 N N . THR A 1 82 ? 10.225 -1.819 -6.876 1.00 95.00 82 THR A N 1
ATOM 609 C CA . THR A 1 82 ? 10.687 -2.574 -5.707 1.00 95.00 82 THR A CA 1
ATOM 610 C C . THR A 1 82 ? 10.110 -1.922 -4.464 1.00 95.00 82 THR A C 1
ATOM 612 O O . THR A 1 82 ? 10.407 -0.761 -4.191 1.00 95.00 82 THR A O 1
ATOM 615 N N . VAL A 1 83 ? 9.261 -2.640 -3.729 1.00 97.19 83 VAL A N 1
ATOM 616 C CA . VAL A 1 83 ? 8.655 -2.117 -2.500 1.00 97.19 83 VAL A CA 1
ATOM 617 C C . VAL A 1 83 ? 9.678 -2.135 -1.380 1.00 97.19 83 VAL A C 1
ATOM 619 O O . VAL A 1 83 ? 10.318 -3.150 -1.133 1.00 97.19 83 VAL A O 1
ATOM 622 N N . GLU A 1 84 ? 9.788 -1.024 -0.664 1.00 97.69 84 GLU A N 1
ATOM 623 C CA . GLU A 1 84 ? 10.701 -0.880 0.470 1.00 97.69 84 GLU A CA 1
ATOM 624 C C . GLU A 1 84 ? 9.921 -0.883 1.783 1.00 97.69 84 GLU A C 1
ATOM 626 O O . GLU A 1 84 ? 10.280 -1.576 2.739 1.00 97.69 84 GLU A O 1
ATOM 631 N N . SER A 1 85 ? 8.809 -0.148 1.821 1.00 98.25 85 SER A N 1
ATOM 632 C CA . SER A 1 85 ? 7.893 -0.166 2.956 1.00 98.25 85 SER A CA 1
ATOM 633 C C . SER A 1 85 ? 6.469 0.205 2.572 1.00 98.25 85 SER A C 1
ATOM 635 O O . SER A 1 85 ? 6.232 0.910 1.591 1.00 98.25 85 SER A O 1
ATOM 637 N N . ILE A 1 86 ? 5.522 -0.263 3.380 1.00 98.56 86 ILE A N 1
ATOM 638 C CA . ILE A 1 86 ? 4.128 0.171 3.339 1.00 98.56 86 ILE A CA 1
ATOM 639 C C . ILE A 1 86 ? 3.731 0.624 4.740 1.00 98.56 86 ILE A C 1
ATOM 641 O O . ILE A 1 86 ? 3.926 -0.103 5.716 1.00 98.56 86 ILE A O 1
ATOM 645 N N . THR A 1 87 ? 3.151 1.814 4.826 1.00 98.56 87 THR A N 1
ATOM 646 C CA . THR A 1 87 ? 2.507 2.326 6.035 1.00 98.56 87 THR A CA 1
ATOM 647 C C . THR A 1 87 ? 1.017 2.452 5.765 1.00 98.56 87 THR A C 1
ATOM 649 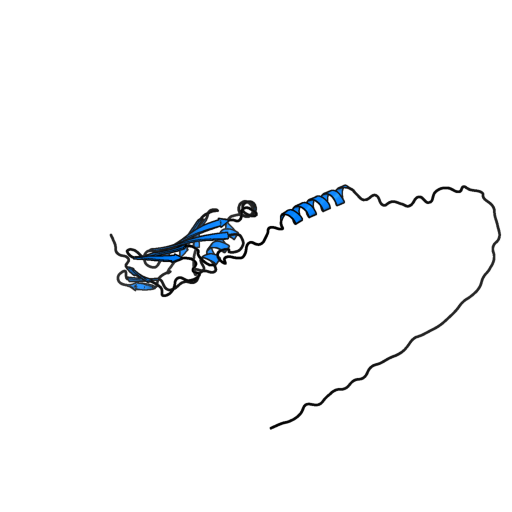O O . THR A 1 87 ? 0.633 3.107 4.805 1.00 98.56 87 THR A O 1
ATOM 652 N N . VAL A 1 88 ? 0.189 1.835 6.599 1.00 98.19 88 VAL A N 1
ATOM 653 C CA . VAL A 1 88 ? -1.269 1.981 6.601 1.00 98.19 88 VAL A CA 1
ATOM 654 C C . VAL A 1 88 ? -1.633 2.810 7.825 1.00 98.19 88 VAL A C 1
ATOM 656 O O . VAL A 1 88 ? -1.377 2.377 8.945 1.00 98.19 88 VAL A O 1
ATOM 659 N N . GLU A 1 89 ? -2.183 3.999 7.629 1.00 97.38 89 GLU A N 1
ATOM 660 C CA . GLU A 1 89 ? -2.657 4.880 8.697 1.00 97.38 89 GLU A CA 1
ATOM 661 C C . GLU A 1 89 ? -4.182 4.857 8.699 1.00 97.38 89 GLU A C 1
ATOM 663 O O . GLU A 1 89 ? -4.804 5.165 7.686 1.00 97.38 89 GLU A O 1
ATOM 668 N N . LEU A 1 90 ? -4.774 4.407 9.803 1.00 95.88 90 LEU A N 1
ATOM 669 C CA . LEU A 1 90 ? -6.217 4.237 9.940 1.00 95.88 90 LEU A CA 1
ATOM 670 C C . LEU A 1 90 ? -6.841 5.503 10.540 1.00 95.88 90 LEU A C 1
ATOM 672 O O . LEU A 1 90 ? -6.408 5.957 11.602 1.00 95.88 90 LEU A O 1
ATOM 676 N N . GLU A 1 91 ? -7.863 6.041 9.874 1.00 93.19 91 GLU A N 1
ATOM 677 C CA . GLU A 1 91 ? -8.558 7.286 10.226 1.00 93.19 91 GLU A CA 1
ATOM 678 C C . GLU A 1 91 ? -10.076 7.063 10.176 1.00 93.19 91 GLU A C 1
ATOM 680 O O . GLU A 1 91 ? -10.685 7.042 9.103 1.00 93.19 91 GLU A O 1
ATOM 685 N N . GLY A 1 92 ? -10.709 6.868 11.338 1.00 92.62 92 GLY A N 1
ATOM 686 C CA . GLY A 1 92 ? -12.112 6.443 11.384 1.00 92.62 92 GLY A CA 1
ATOM 687 C C . GLY A 1 92 ? -12.303 5.143 10.584 1.00 92.62 92 GLY A C 1
ATOM 688 O O . GLY A 1 92 ? -11.523 4.220 10.800 1.00 92.62 92 GLY A O 1
ATOM 689 N N . PRO A 1 93 ? -13.273 5.035 9.658 1.00 94.56 93 PRO A N 1
ATOM 690 C CA . PRO A 1 93 ? -13.439 3.855 8.802 1.0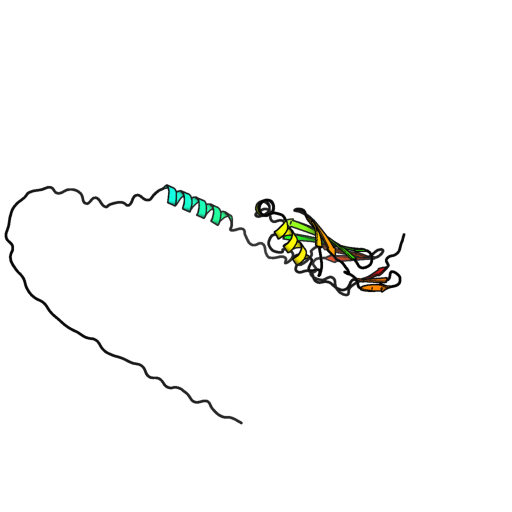0 94.56 93 PRO A CA 1
ATOM 691 C C . PRO A 1 93 ? -12.487 3.818 7.590 1.00 94.56 93 PRO A C 1
ATOM 693 O O . PRO A 1 93 ? -12.399 2.791 6.918 1.00 94.56 93 PRO A O 1
ATOM 696 N N . ASP A 1 94 ? -11.785 4.912 7.293 1.00 96.19 94 ASP A N 1
ATOM 697 C CA . ASP A 1 94 ? -10.923 5.052 6.119 1.00 96.19 94 ASP A CA 1
ATOM 698 C C . ASP A 1 94 ? -9.455 4.725 6.452 1.00 96.19 94 ASP A C 1
ATOM 700 O O . ASP A 1 94 ? -9.051 4.608 7.614 1.00 96.19 94 ASP A O 1
ATOM 704 N N . ALA A 1 95 ? -8.625 4.591 5.415 1.00 96.88 95 ALA A N 1
ATOM 705 C CA . ALA A 1 95 ? -7.182 4.453 5.566 1.00 96.88 95 ALA A CA 1
ATOM 706 C C . ALA A 1 95 ? -6.393 5.279 4.543 1.00 96.88 95 ALA A C 1
ATOM 708 O O . ALA A 1 95 ? -6.748 5.370 3.363 1.00 96.88 95 ALA A O 1
ATOM 709 N N . VAL A 1 96 ? -5.257 5.810 4.988 1.00 98.12 96 VAL A N 1
ATOM 710 C CA . VAL A 1 96 ? -4.219 6.401 4.143 1.00 98.12 96 VAL A CA 1
ATOM 711 C C . VAL A 1 96 ? -3.049 5.430 4.069 1.00 98.12 96 VAL A C 1
ATOM 713 O O . VAL A 1 96 ? -2.395 5.116 5.061 1.00 98.12 96 VAL A O 1
ATOM 716 N N . VAL A 1 97 ? -2.767 4.935 2.870 1.00 98.44 97 VAL A N 1
ATOM 717 C CA . VAL A 1 97 ? -1.705 3.964 2.614 1.00 98.44 97 VAL A CA 1
ATOM 718 C C . VAL A 1 97 ? -0.561 4.654 1.887 1.00 98.44 97 VAL A C 1
ATOM 720 O O . VAL A 1 97 ? -0.692 5.071 0.738 1.00 98.44 97 VAL A O 1
ATOM 723 N N . THR A 1 98 ? 0.587 4.741 2.546 1.00 98.69 98 THR A N 1
ATOM 724 C CA . THR A 1 98 ? 1.828 5.233 1.948 1.00 98.69 98 THR A CA 1
ATOM 725 C C . THR A 1 98 ? 2.694 4.056 1.531 1.00 98.69 98 THR A C 1
ATOM 727 O O . THR A 1 98 ? 3.118 3.259 2.367 1.00 98.69 98 THR A O 1
ATOM 730 N N . VAL A 1 99 ? 2.983 3.957 0.237 1.00 98.56 99 VAL A N 1
ATOM 731 C CA . VAL A 1 99 ? 3.882 2.948 -0.331 1.00 98.56 99 VAL A CA 1
ATOM 732 C C . VAL A 1 99 ? 5.187 3.639 -0.705 1.00 98.56 99 VAL A C 1
ATOM 734 O O . VAL A 1 99 ? 5.189 4.492 -1.593 1.00 98.56 99 VAL A O 1
ATOM 737 N N . ASN A 1 100 ? 6.287 3.262 -0.055 1.00 98.44 100 ASN A N 1
ATOM 738 C CA . ASN A 1 100 ? 7.633 3.695 -0.428 1.00 98.44 100 ASN A CA 1
ATOM 739 C C . ASN A 1 100 ? 8.293 2.618 -1.283 1.00 98.44 100 ASN A C 1
ATOM 741 O O . ASN A 1 100 ? 8.247 1.425 -0.953 1.00 98.44 100 ASN A O 1
ATOM 745 N N . TYR A 1 101 ? 8.896 3.039 -2.384 1.00 96.50 101 TYR A N 1
ATOM 746 C CA . TYR A 1 101 ? 9.460 2.141 -3.375 1.00 96.50 101 TYR A CA 1
ATOM 747 C C . TYR A 1 101 ? 10.599 2.791 -4.147 1.00 96.50 101 TYR A C 1
ATOM 749 O O . TYR A 1 101 ? 10.710 4.009 -4.238 1.00 96.50 101 TYR A O 1
ATOM 757 N N . SER A 1 102 ? 11.386 1.957 -4.812 1.00 94.69 102 SER A N 1
ATOM 758 C CA . SER A 1 102 ? 12.328 2.386 -5.838 1.00 94.69 102 SER A CA 1
ATOM 759 C C . SER A 1 102 ? 11.906 1.882 -7.215 1.00 94.69 102 SER A C 1
ATOM 761 O O . SER A 1 102 ? 11.293 0.821 -7.370 1.00 94.69 102 SER A O 1
ATOM 763 N N . ILE A 1 103 ? 12.225 2.671 -8.240 1.00 91.75 103 ILE A N 1
ATOM 764 C CA . ILE A 1 103 ? 12.072 2.287 -9.643 1.00 91.75 103 ILE A CA 1
ATOM 765 C C . ILE A 1 103 ? 13.437 1.853 -10.163 1.00 91.75 103 ILE A C 1
ATOM 767 O O . ILE A 1 103 ? 14.424 2.571 -10.008 1.00 91.75 103 ILE A O 1
ATOM 771 N N . ASP A 1 104 ? 13.480 0.695 -10.815 1.00 87.06 104 ASP A N 1
ATOM 772 C CA . ASP A 1 104 ? 14.685 0.194 -11.473 1.00 87.06 104 ASP A CA 1
ATOM 773 C C . ASP A 1 104 ? 15.257 1.254 -12.438 1.00 87.06 104 ASP A C 1
ATOM 775 O O . ASP A 1 104 ? 14.569 1.749 -13.340 1.00 87.06 104 ASP A O 1
ATOM 779 N N . SER A 1 105 ? 16.529 1.616 -12.240 1.00 82.06 105 SER A N 1
ATOM 780 C CA . SER A 1 105 ? 17.198 2.704 -12.965 1.00 82.06 105 SER A CA 1
ATOM 781 C C . SER A 1 105 ? 17.207 2.491 -14.478 1.00 82.06 105 SER A C 1
ATOM 783 O O . SER A 1 105 ? 17.178 3.458 -15.240 1.00 82.06 105 SER A O 1
ATOM 785 N N . SER A 1 106 ? 17.165 1.233 -14.924 1.00 81.56 106 SER A N 1
ATOM 786 C CA . SER A 1 106 ? 17.092 0.867 -16.341 1.00 81.56 106 SER A CA 1
ATOM 787 C C . SER A 1 106 ? 15.808 1.336 -17.034 1.00 81.56 106 SER A C 1
ATOM 789 O O . SER A 1 106 ? 15.815 1.567 -18.244 1.00 81.56 106 SER A O 1
ATOM 791 N N . VAL A 1 107 ? 14.714 1.524 -16.288 1.00 82.81 107 VAL A N 1
ATOM 792 C CA . VAL A 1 107 ? 13.409 1.934 -16.834 1.00 82.81 107 VAL A CA 1
ATOM 793 C C . VAL A 1 107 ? 12.880 3.240 -16.249 1.00 82.81 107 VAL A C 1
ATOM 795 O O . VAL A 1 107 ? 11.841 3.723 -16.695 1.00 82.81 107 VAL A O 1
ATOM 798 N N . GLN A 1 108 ? 13.591 3.859 -15.306 1.00 83.88 108 GLN A N 1
ATOM 799 C CA . GLN A 1 108 ? 13.186 5.124 -14.689 1.00 83.88 108 GLN A CA 1
ATOM 800 C C . GLN A 1 108 ? 12.916 6.219 -15.735 1.00 83.88 108 GLN A C 1
ATOM 802 O O . GLN A 1 108 ? 11.894 6.901 -15.667 1.00 83.88 108 GLN A O 1
ATOM 807 N N . LEU A 1 109 ? 13.770 6.332 -16.761 1.00 84.31 109 LEU A N 1
ATOM 808 C CA . LEU A 1 109 ? 13.555 7.265 -17.874 1.00 84.31 109 LEU A CA 1
ATOM 809 C C . LEU A 1 109 ? 12.264 6.957 -18.647 1.00 84.31 109 LEU A C 1
ATOM 811 O 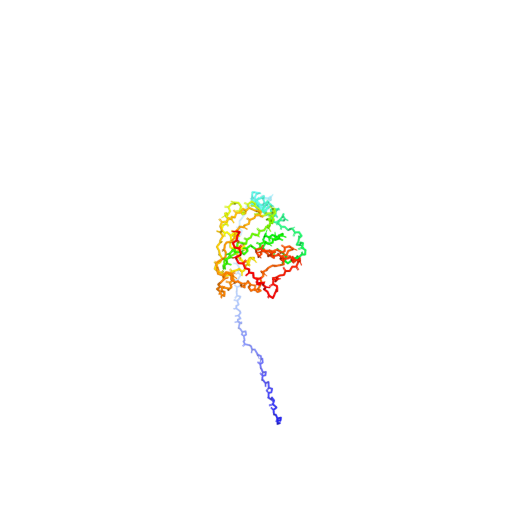O . LEU A 1 109 ? 11.543 7.875 -19.029 1.00 84.31 109 LEU A O 1
ATOM 815 N N . LEU A 1 110 ? 11.949 5.676 -18.858 1.00 84.06 110 LEU A N 1
ATOM 816 C CA . LEU A 1 110 ? 10.723 5.271 -19.547 1.00 84.06 110 LEU A CA 1
ATOM 817 C C . LEU A 1 110 ? 9.487 5.652 -18.736 1.00 84.06 110 LEU A C 1
ATOM 819 O O . LEU A 1 110 ? 8.538 6.166 -19.314 1.00 84.06 110 LEU A O 1
ATOM 823 N N . VAL A 1 111 ? 9.502 5.482 -17.412 1.00 84.00 111 VAL A N 1
ATOM 824 C CA . VAL A 1 111 ? 8.387 5.899 -16.543 1.00 84.00 111 VAL A CA 1
ATOM 825 C C . VAL A 1 111 ? 8.165 7.412 -16.617 1.00 84.00 111 VAL A C 1
ATOM 827 O O . VAL A 1 111 ? 7.024 7.868 -16.688 1.00 84.00 111 VAL A O 1
ATOM 830 N N . LEU A 1 112 ? 9.245 8.198 -16.670 1.00 83.38 112 LEU A N 1
ATOM 831 C CA . LEU A 1 112 ? 9.159 9.651 -16.838 1.00 83.38 112 LEU A CA 1
ATOM 832 C C . LEU A 1 112 ? 8.570 10.052 -18.202 1.00 83.38 112 LEU A C 1
ATOM 834 O O . LEU A 1 112 ? 7.824 11.025 -18.272 1.00 83.38 112 LEU A O 1
ATOM 838 N N . LEU A 1 113 ? 8.873 9.304 -19.268 1.00 83.44 113 LEU A N 1
ATOM 839 C CA . LEU A 1 113 ? 8.393 9.582 -20.629 1.00 83.44 113 LEU A CA 1
ATOM 840 C C . LEU A 1 113 ? 6.966 9.080 -20.893 1.00 83.44 113 LEU A C 1
ATOM 842 O O . LEU A 1 113 ? 6.185 9.762 -21.550 1.00 83.44 113 LEU A O 1
ATOM 846 N N . VAL A 1 114 ? 6.625 7.887 -20.402 1.00 80.62 114 VAL A N 1
ATOM 847 C CA . VAL A 1 114 ? 5.308 7.244 -20.573 1.00 80.62 114 VAL A CA 1
ATOM 848 C C . VAL A 1 114 ? 4.268 7.860 -19.629 1.00 80.62 114 VAL A C 1
ATOM 850 O O . VAL A 1 114 ? 3.071 7.842 -19.915 1.00 80.62 114 VAL A O 1
ATOM 853 N N . GLY A 1 115 ? 4.725 8.462 -18.531 1.00 78.12 115 GLY A N 1
ATOM 854 C CA . GLY A 1 115 ? 3.892 9.138 -17.550 1.00 78.12 115 GLY A CA 1
ATOM 855 C C . GLY A 1 115 ? 3.481 8.239 -16.383 1.00 78.12 115 GLY A C 1
ATOM 856 O O . GLY A 1 115 ? 3.605 7.015 -16.401 1.00 78.12 115 GLY A O 1
ATOM 857 N N . LYS A 1 116 ? 2.951 8.873 -15.333 1.00 86.81 116 LYS A N 1
ATOM 858 C CA . LYS A 1 116 ? 2.708 8.234 -14.028 1.00 86.81 116 LYS A CA 1
ATOM 859 C C . LYS A 1 116 ? 1.500 7.283 -13.988 1.00 86.81 116 LYS A C 1
ATOM 861 O O . LYS A 1 116 ? 1.289 6.632 -12.973 1.00 86.81 116 LYS A O 1
ATOM 866 N N . SER A 1 117 ? 0.715 7.170 -15.064 1.00 91.19 117 SER A N 1
ATOM 867 C CA . SER A 1 117 ? -0.506 6.344 -15.079 1.00 91.19 117 SER A CA 1
ATOM 868 C C . SER A 1 117 ? -0.220 4.844 -14.941 1.00 91.19 117 SER A C 1
ATOM 870 O O . SER A 1 117 ? -0.940 4.147 -14.229 1.00 91.19 117 SER A O 1
ATOM 872 N N . AS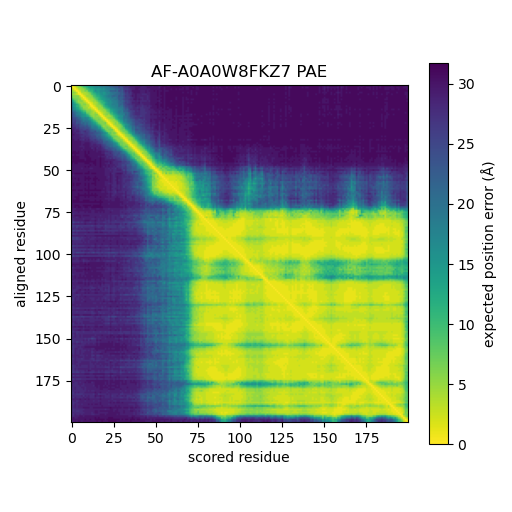P A 1 118 ? 0.840 4.337 -15.580 1.00 90.81 118 ASP A N 1
ATOM 873 C CA . ASP A 1 118 ? 1.239 2.930 -15.419 1.00 90.81 118 ASP A CA 1
ATOM 874 C C . ASP A 1 118 ? 1.738 2.657 -13.993 1.00 90.81 118 ASP A C 1
ATOM 876 O O . ASP A 1 118 ? 1.352 1.672 -13.364 1.00 90.81 118 ASP A O 1
ATOM 880 N N . LEU A 1 119 ? 2.515 3.593 -13.437 1.00 93.25 119 LEU A N 1
ATOM 881 C CA . LEU A 1 119 ? 2.987 3.522 -12.057 1.00 93.25 119 LEU A CA 1
ATOM 882 C C . LEU A 1 119 ? 1.821 3.529 -11.054 1.00 93.25 119 LEU A C 1
ATOM 884 O O . LEU A 1 119 ? 1.822 2.713 -10.138 1.00 93.25 119 LEU A O 1
ATOM 888 N N . GLN A 1 120 ? 0.790 4.359 -11.264 1.00 95.19 120 GLN A N 1
ATOM 889 C CA . GLN A 1 120 ? -0.426 4.362 -10.436 1.00 95.19 120 GLN A CA 1
ATOM 890 C C . GLN A 1 120 ? -1.093 2.988 -10.411 1.00 95.19 120 GLN A C 1
ATOM 892 O O . GLN A 1 120 ? -1.382 2.464 -9.338 1.00 95.19 120 GLN A O 1
ATOM 897 N N . LYS A 1 121 ? -1.296 2.375 -11.583 1.00 94.81 121 LYS A N 1
ATOM 898 C CA . LYS A 1 121 ? -1.910 1.042 -11.680 1.00 94.81 121 LYS A CA 1
ATOM 899 C C . LYS A 1 121 ? -1.095 -0.006 -10.931 1.00 94.81 121 LYS A C 1
ATOM 901 O O . LYS A 1 121 ? -1.672 -0.813 -10.211 1.00 94.81 121 LYS A O 1
ATOM 906 N N . LYS A 1 122 ? 0.232 0.019 -11.070 1.00 94.56 122 LYS A N 1
ATOM 907 C CA . LYS A 1 122 ? 1.124 -0.926 -10.383 1.00 94.56 122 LYS A CA 1
ATOM 908 C C . LYS A 1 122 ? 1.094 -0.745 -8.878 1.00 94.56 122 LYS A C 1
ATOM 910 O O . LYS A 1 122 ? 1.018 -1.734 -8.167 1.00 94.56 122 LYS A O 1
ATOM 915 N N . VAL A 1 123 ? 1.114 0.490 -8.393 1.00 96.62 123 VAL A N 1
ATOM 916 C CA . VAL A 1 123 ? 1.028 0.772 -6.958 1.00 96.62 123 VAL A CA 1
ATOM 917 C C . VAL A 1 123 ? -0.308 0.295 -6.378 1.00 96.62 123 VAL A C 1
ATOM 919 O O . VAL A 1 123 ? -0.309 -0.344 -5.330 1.00 96.62 123 VAL A O 1
ATOM 922 N N . LEU A 1 124 ? -1.430 0.522 -7.070 1.00 97.75 124 LEU A N 1
ATOM 923 C CA . LEU A 1 124 ? -2.732 -0.005 -6.643 1.00 97.75 124 LEU A CA 1
ATOM 924 C C . LEU A 1 124 ? -2.751 -1.539 -6.635 1.00 97.75 124 LEU A C 1
ATOM 926 O O . LEU A 1 124 ? -3.253 -2.141 -5.693 1.00 97.75 124 LEU A O 1
ATOM 930 N N . GLN A 1 125 ? -2.148 -2.180 -7.641 1.00 97.06 125 GLN A N 1
ATOM 931 C CA . GLN A 1 125 ? -1.997 -3.637 -7.678 1.00 97.06 125 GLN A CA 1
ATOM 932 C C . GLN A 1 125 ? -1.109 -4.155 -6.544 1.00 97.06 125 GLN A C 1
ATOM 934 O O . GLN A 1 125 ? -1.441 -5.165 -5.941 1.00 97.06 125 GLN A O 1
ATOM 939 N N . ILE A 1 126 ? -0.002 -3.483 -6.231 1.00 97.19 126 ILE A N 1
ATOM 940 C CA . ILE A 1 126 ? 0.889 -3.823 -5.112 1.00 97.19 126 ILE A CA 1
ATOM 941 C C . ILE A 1 126 ? 0.125 -3.760 -3.787 1.00 97.19 126 ILE A C 1
ATOM 943 O O . ILE A 1 126 ? 0.161 -4.720 -3.015 1.00 97.19 126 ILE A O 1
ATOM 947 N N . ALA A 1 127 ? -0.559 -2.637 -3.545 1.00 97.62 127 ALA A N 1
ATOM 948 C CA . ALA A 1 127 ? -1.285 -2.378 -2.309 1.00 97.62 127 ALA A CA 1
ATOM 949 C C . ALA A 1 127 ? -2.519 -3.279 -2.167 1.00 97.62 127 ALA A C 1
ATOM 951 O O . ALA A 1 127 ? -2.835 -3.675 -1.055 1.00 97.62 127 ALA A O 1
ATOM 952 N N . ASN A 1 128 ? -3.158 -3.647 -3.284 1.00 97.69 128 ASN A N 1
ATOM 953 C CA . ASN A 1 128 ? -4.238 -4.633 -3.375 1.00 97.69 128 ASN A CA 1
ATOM 954 C C . ASN A 1 128 ? -5.491 -4.307 -2.539 1.00 97.69 128 ASN A C 1
ATOM 956 O O . ASN A 1 128 ? -6.185 -5.208 -2.083 1.00 97.69 128 ASN A O 1
ATOM 960 N N . PHE A 1 129 ? -5.787 -3.025 -2.334 1.00 97.12 129 PHE A N 1
ATOM 961 C CA . PHE A 1 129 ? -7.030 -2.589 -1.698 1.00 97.12 129 PHE A CA 1
ATOM 962 C C . PHE A 1 129 ? -8.152 -2.435 -2.728 1.00 97.12 129 PHE A C 1
ATOM 964 O O . PHE A 1 129 ? -7.926 -1.940 -3.837 1.00 97.12 129 PHE A O 1
ATOM 971 N N . GLU A 1 130 ? -9.364 -2.831 -2.345 1.00 92.69 130 GLU A N 1
ATOM 972 C CA . GLU A 1 130 ? -10.578 -2.513 -3.098 1.00 92.69 130 GLU A CA 1
ATOM 973 C C . GLU A 1 130 ? -10.899 -1.016 -2.965 1.00 92.69 130 GLU A C 1
ATOM 975 O O . GLU A 1 130 ? -10.546 -0.383 -1.972 1.00 92.69 130 GLU A O 1
ATOM 980 N N . ASP A 1 131 ? -11.497 -0.433 -4.009 1.00 90.19 131 ASP A N 1
ATOM 981 C CA . ASP A 1 131 ? -11.935 0.973 -4.054 1.00 90.19 131 ASP A CA 1
ATOM 982 C C . ASP A 1 131 ? -10.881 2.022 -3.637 1.00 90.19 131 ASP A C 1
ATOM 984 O O . ASP A 1 131 ? -11.182 3.143 -3.215 1.00 90.19 131 ASP A O 1
ATOM 988 N N . ALA A 1 132 ? -9.608 1.679 -3.829 1.00 96.81 132 ALA A N 1
ATOM 989 C CA . ALA A 1 132 ? -8.475 2.527 -3.517 1.00 96.81 132 ALA A CA 1
ATOM 990 C C . ALA A 1 132 ? -8.197 3.555 -4.623 1.00 96.81 132 ALA A C 1
ATOM 992 O O . ALA A 1 132 ? -8.193 3.247 -5.818 1.00 96.81 132 ALA A O 1
ATOM 993 N N . THR A 1 133 ? -7.906 4.792 -4.225 1.00 97.56 133 THR A N 1
ATOM 994 C CA . THR A 1 133 ? -7.591 5.899 -5.136 1.00 97.56 133 THR A CA 1
ATOM 995 C C . THR A 1 133 ? -6.216 6.464 -4.824 1.00 97.56 133 THR A C 1
ATOM 997 O O . THR A 1 133 ? -5.881 6.697 -3.669 1.00 97.56 133 THR A O 1
ATOM 1000 N N . VAL A 1 134 ? -5.407 6.717 -5.851 1.00 97.75 134 VAL A N 1
ATOM 1001 C CA . VAL A 1 134 ? -4.101 7.363 -5.669 1.00 97.75 134 VAL A CA 1
ATOM 1002 C C . VAL A 1 134 ? -4.292 8.871 -5.516 1.00 97.75 134 VAL A C 1
ATOM 1004 O O . VAL A 1 134 ? -4.791 9.515 -6.439 1.00 97.75 134 VAL A O 1
ATOM 1007 N N . GLU A 1 135 ? -3.864 9.431 -4.388 1.00 97.12 135 GLU A N 1
ATOM 1008 C CA . GLU A 1 135 ? -3.863 10.878 -4.140 1.00 97.12 135 GLU A CA 1
ATOM 1009 C C . GLU A 1 135 ? -2.563 11.524 -4.620 1.00 97.12 135 GLU A C 1
ATOM 1011 O O . GLU A 1 135 ? -2.583 12.514 -5.352 1.00 97.12 135 GLU A O 1
ATOM 1016 N N . GLU A 1 136 ? -1.426 10.919 -4.276 1.00 96.81 136 GLU A N 1
ATOM 1017 C CA . GLU A 1 136 ? -0.106 11.396 -4.673 1.00 96.81 136 GLU A CA 1
ATOM 1018 C C . GLU A 1 136 ? 0.717 10.270 -5.288 1.00 96.81 136 GLU A C 1
ATOM 1020 O O . GLU A 1 136 ? 0.672 9.119 -4.852 1.00 96.81 136 GLU A O 1
ATOM 1025 N N . ILE A 1 137 ? 1.504 10.611 -6.310 1.00 95.50 137 ILE A N 1
ATOM 1026 C CA . ILE A 1 137 ? 2.458 9.681 -6.898 1.00 95.50 137 ILE A CA 1
ATOM 1027 C C . ILE A 1 137 ? 3.728 10.377 -7.387 1.00 95.50 137 ILE A C 1
ATOM 1029 O O . ILE A 1 137 ? 3.698 11.323 -8.187 1.00 95.50 137 ILE A O 1
ATOM 1033 N N . SER A 1 138 ? 4.869 9.873 -6.935 1.00 93.50 138 SER A N 1
ATOM 1034 C CA . SER A 1 138 ? 6.212 10.300 -7.323 1.00 93.50 138 SER A CA 1
ATOM 1035 C C . SER A 1 138 ? 6.998 9.112 -7.892 1.00 93.50 138 SER A C 1
ATOM 1037 O O . SER A 1 138 ? 6.401 8.147 -8.351 1.00 93.50 138 SER A O 1
ATOM 1039 N N . THR A 1 139 ? 8.324 9.204 -7.978 1.00 91.19 139 THR A N 1
ATOM 1040 C CA . THR A 1 139 ? 9.188 8.072 -8.361 1.00 91.19 139 THR A CA 1
ATOM 1041 C C . THR A 1 139 ? 9.645 7.232 -7.171 1.00 91.19 139 THR A C 1
ATOM 1043 O O . THR A 1 139 ? 10.260 6.192 -7.382 1.00 91.19 139 THR A O 1
ATOM 1046 N N . GLU A 1 140 ? 9.373 7.699 -5.954 1.00 93.88 140 GLU A N 1
ATOM 1047 C CA . GLU A 1 140 ? 9.883 7.134 -4.695 1.00 93.88 140 GLU A CA 1
ATOM 1048 C C . GLU A 1 140 ? 8.745 6.743 -3.738 1.00 93.88 140 GLU A C 1
ATOM 1050 O O . GLU A 1 140 ? 8.906 5.927 -2.834 1.00 93.88 140 GLU A O 1
ATOM 1055 N N . GLN A 1 141 ? 7.571 7.339 -3.936 1.00 96.94 141 GLN A N 1
ATOM 1056 C CA . GLN A 1 141 ? 6.453 7.263 -3.015 1.00 96.94 141 GLN A CA 1
ATOM 1057 C C . GLN A 1 141 ? 5.128 7.310 -3.773 1.00 96.94 141 GLN A C 1
ATOM 1059 O O . GLN A 1 141 ? 4.992 7.931 -4.833 1.00 96.94 141 GLN A O 1
ATOM 1064 N N . ALA A 1 142 ? 4.115 6.680 -3.198 1.00 98.00 142 ALA A N 1
ATOM 1065 C CA . ALA A 1 142 ? 2.727 6.946 -3.522 1.00 98.00 142 ALA A CA 1
ATOM 1066 C C . ALA A 1 142 ? 1.886 6.995 -2.248 1.00 98.00 142 ALA A C 1
ATOM 1068 O O . ALA A 1 142 ? 2.141 6.245 -1.305 1.00 98.00 142 ALA A O 1
ATOM 1069 N N . VAL A 1 143 ? 0.876 7.858 -2.256 1.00 98.56 143 VAL A N 1
ATOM 1070 C CA . VAL A 1 143 ? -0.136 7.966 -1.204 1.00 98.56 143 VAL A CA 1
ATOM 1071 C C . VAL A 1 143 ? -1.470 7.556 -1.805 1.00 98.56 143 VAL A C 1
ATOM 1073 O O . VAL A 1 143 ? -1.895 8.085 -2.835 1.00 98.56 143 VAL A O 1
ATOM 1076 N N . ILE A 1 144 ? -2.102 6.570 -1.185 1.00 98.44 144 ILE A N 1
ATOM 1077 C CA . ILE A 1 144 ? -3.344 5.954 -1.629 1.00 98.44 144 ILE A CA 1
ATOM 1078 C C . ILE A 1 144 ? -4.377 6.163 -0.530 1.00 98.44 144 ILE A C 1
ATOM 1080 O O . ILE A 1 144 ? -4.118 5.844 0.627 1.00 98.44 144 ILE A O 1
ATOM 1084 N N . LYS A 1 145 ? -5.558 6.645 -0.894 1.00 98.31 145 LYS A N 1
ATOM 1085 C CA . LYS A 1 145 ? -6.710 6.689 -0.004 1.00 98.31 145 LYS A CA 1
ATOM 1086 C C . LYS A 1 145 ? -7.590 5.472 -0.240 1.00 98.31 145 LYS A C 1
ATOM 1088 O O . LYS A 1 145 ? -7.954 5.183 -1.382 1.00 98.31 145 LYS A O 1
ATOM 1093 N N . VAL A 1 146 ? -7.930 4.782 0.836 1.00 98.00 146 VAL A N 1
ATOM 1094 C CA . VAL A 1 146 ? -8.823 3.624 0.845 1.00 98.00 146 VAL A CA 1
ATOM 1095 C C . VAL A 1 146 ? -10.039 4.002 1.671 1.00 98.00 146 VAL A C 1
ATOM 1097 O O . VAL A 1 146 ? -9.903 4.389 2.831 1.00 98.00 146 VAL A O 1
ATOM 1100 N N . LYS A 1 147 ? -11.215 3.941 1.052 1.00 96.62 147 LYS A N 1
ATOM 1101 C CA . LYS A 1 147 ? -12.475 4.188 1.750 1.00 96.62 147 LYS A CA 1
ATOM 1102 C C . LYS A 1 147 ? -12.987 2.914 2.384 1.00 96.62 147 LYS A C 1
ATOM 1104 O O . LYS A 1 147 ? -12.768 1.847 1.816 1.00 96.62 147 LYS A O 1
ATOM 1109 N N . ASP A 1 148 ? -13.677 3.051 3.513 1.00 95.69 148 ASP A N 1
ATOM 1110 C CA . ASP A 1 148 ? -14.326 1.926 4.200 1.00 95.69 148 ASP A CA 1
ATOM 1111 C C . ASP A 1 148 ? -13.350 0.748 4.421 1.00 95.69 148 ASP A C 1
ATOM 1113 O O . ASP A 1 148 ? -13.699 -0.429 4.310 1.00 95.69 148 ASP A O 1
ATOM 1117 N N . ALA A 1 149 ? -12.084 1.077 4.704 1.00 96.12 149 ALA A N 1
ATOM 1118 C CA . ALA A 1 149 ? -11.005 0.121 4.917 1.00 96.12 149 ALA A CA 1
ATOM 1119 C C . ALA A 1 149 ? -11.222 -0.712 6.189 1.00 96.12 149 ALA A C 1
ATOM 1121 O O . ALA A 1 149 ? -10.719 -1.832 6.292 1.00 96.12 149 ALA A O 1
ATOM 1122 N N . ALA A 1 150 ? -11.959 -0.167 7.157 1.00 95.62 150 ALA A N 1
ATOM 1123 C CA . ALA A 1 150 ? -12.316 -0.814 8.407 1.00 95.62 150 ALA A CA 1
ATOM 1124 C C . ALA A 1 150 ? -13.837 -0.899 8.583 1.00 95.62 150 ALA A C 1
ATOM 1126 O O . ALA A 1 150 ? -14.589 -0.024 8.158 1.00 95.62 150 ALA A O 1
ATOM 1127 N N . TYR A 1 151 ? -14.293 -1.941 9.278 1.00 96.19 151 TYR A N 1
ATOM 1128 C CA . TYR A 1 151 ? -15.685 -2.038 9.703 1.00 96.19 151 TYR A CA 1
ATOM 1129 C C . TYR A 1 151 ? -15.940 -1.091 10.877 1.00 96.19 151 TYR A C 1
ATOM 1131 O O . TYR A 1 151 ? -15.286 -1.210 11.915 1.00 96.19 151 TYR A O 1
ATOM 1139 N N . ASP A 1 152 ? -16.915 -0.199 10.717 1.00 95.00 152 ASP A N 1
ATOM 1140 C CA . ASP A 1 152 ? -17.439 0.665 11.775 1.00 95.00 152 ASP A CA 1
ATOM 1141 C C . ASP A 1 152 ? -18.497 -0.090 12.600 1.00 95.00 152 ASP A C 1
ATOM 1143 O O . ASP A 1 152 ? -19.515 -0.546 12.070 1.00 95.00 152 ASP A O 1
ATOM 1147 N N . TYR A 1 153 ? -18.245 -0.246 13.900 1.00 94.19 153 TYR A N 1
ATOM 1148 C CA . TYR A 1 153 ? -19.170 -0.865 14.856 1.00 94.19 153 TYR A CA 1
ATOM 1149 C C . TYR A 1 153 ? -19.993 0.161 15.651 1.00 94.19 153 TYR A C 1
ATOM 1151 O O . TYR A 1 153 ? -20.783 -0.230 16.514 1.00 94.19 153 TYR A O 1
ATOM 1159 N N . GLY A 1 154 ? -19.849 1.451 15.352 1.00 92.00 154 GLY A N 1
ATOM 1160 C CA . GLY A 1 154 ? -20.427 2.559 16.099 1.00 92.00 154 GLY A CA 1
ATOM 1161 C C . GLY A 1 154 ? -19.569 2.980 17.291 1.00 92.00 154 GLY A C 1
ATOM 1162 O O . GLY A 1 154 ? -18.587 2.332 17.649 1.00 92.00 154 GLY A O 1
ATOM 1163 N N . ASP A 1 155 ? -19.947 4.103 17.907 1.00 89.94 155 ASP A N 1
ATOM 1164 C CA . ASP A 1 155 ? -19.313 4.653 19.116 1.00 89.94 155 ASP A CA 1
ATOM 1165 C C . ASP A 1 155 ? -17.785 4.853 19.002 1.00 89.94 155 ASP A C 1
ATOM 1167 O O . ASP A 1 155 ? -17.053 4.768 19.989 1.00 89.94 155 ASP A O 1
ATOM 1171 N N . GLY A 1 156 ? -17.299 5.124 17.785 1.00 90.00 156 GLY A N 1
ATOM 1172 C CA . GLY A 1 156 ? -15.878 5.322 17.497 1.00 90.00 156 GLY A CA 1
ATOM 1173 C C . GLY A 1 156 ? -15.052 4.035 17.540 1.00 90.00 156 GLY A C 1
ATOM 1174 O O . GLY A 1 156 ? -13.837 4.118 17.698 1.00 90.00 156 GLY A O 1
ATOM 1175 N N . ILE A 1 157 ? -15.684 2.861 17.437 1.00 92.81 157 ILE A N 1
ATOM 1176 C CA . ILE A 1 157 ? -15.037 1.546 17.472 1.00 92.81 157 ILE A CA 1
ATOM 1177 C C . ILE A 1 157 ? -14.925 0.990 16.053 1.00 92.81 157 ILE A C 1
ATOM 1179 O O . ILE A 1 157 ? -15.932 0.778 15.379 1.00 92.81 157 ILE A O 1
ATOM 1183 N N . TYR A 1 158 ? -13.703 0.662 15.639 1.00 95.62 158 TYR A N 1
ATOM 1184 C CA . TYR A 1 158 ? -13.414 0.190 14.287 1.00 95.62 158 TYR A CA 1
ATOM 1185 C C . TYR A 1 158 ? -12.617 -1.112 14.292 1.00 95.62 158 TYR A C 1
ATOM 1187 O O . TYR A 1 158 ? -11.842 -1.400 15.210 1.00 95.62 158 TYR A O 1
ATOM 1195 N N . TRP A 1 159 ? -12.785 -1.897 13.230 1.00 95.81 159 TRP A N 1
ATOM 1196 C CA . TRP A 1 159 ? -12.010 -3.106 12.968 1.00 95.81 159 TRP A CA 1
ATOM 1197 C C . TRP A 1 159 ? -11.414 -3.074 11.568 1.00 95.81 159 TRP A C 1
ATOM 1199 O O . TRP A 1 159 ? -12.128 -3.246 10.580 1.00 95.81 159 TRP A O 1
ATOM 1209 N N . PHE A 1 160 ? -10.096 -2.928 11.486 1.00 96.56 160 PHE A N 1
ATOM 1210 C CA . PHE A 1 160 ? -9.369 -3.115 10.239 1.00 96.56 160 PHE A CA 1
ATOM 1211 C C . PHE A 1 160 ? -9.103 -4.615 10.042 1.00 96.56 160 PHE A C 1
ATOM 1213 O O . PHE A 1 160 ? -8.416 -5.218 10.874 1.00 96.56 160 PHE A O 1
ATOM 1220 N N . PRO A 1 161 ? -9.673 -5.261 9.008 1.00 97.00 161 PRO A N 1
ATOM 1221 C CA . PRO A 1 161 ? -9.521 -6.693 8.796 1.00 97.00 161 PRO A CA 1
ATOM 1222 C C . PRO A 1 161 ?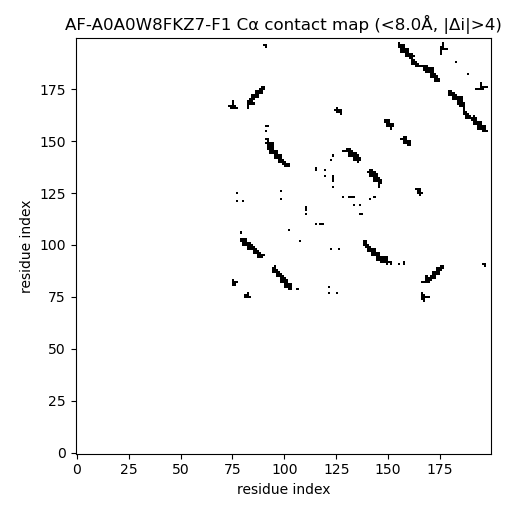 -8.088 -7.066 8.388 1.00 97.00 161 PRO A C 1
ATOM 1224 O O . PRO A 1 161 ? -7.228 -6.222 8.146 1.00 97.00 161 PRO A O 1
ATOM 1227 N N . GLY A 1 162 ? -7.818 -8.372 8.329 1.00 97.12 162 GLY A N 1
ATOM 1228 C CA . GLY A 1 162 ? -6.585 -8.853 7.713 1.00 97.12 162 GLY A CA 1
ATOM 1229 C C . GLY A 1 162 ? -6.532 -8.473 6.230 1.00 97.12 162 GLY A C 1
ATOM 1230 O O . GLY A 1 162 ? -7.572 -8.393 5.578 1.00 97.12 162 GLY A O 1
ATOM 1231 N N . HIS A 1 163 ? -5.326 -8.257 5.709 1.00 97.81 163 HIS A N 1
ATOM 1232 C CA . HIS A 1 163 ? -5.115 -7.759 4.349 1.00 97.81 163 HIS A CA 1
ATOM 1233 C C . HIS A 1 163 ? -3.950 -8.460 3.657 1.00 97.81 163 HIS A C 1
ATOM 1235 O O . HIS A 1 163 ? -2.900 -8.649 4.270 1.00 97.81 163 HIS A O 1
ATOM 1241 N N . ASP A 1 164 ? -4.108 -8.790 2.378 1.00 97.94 164 ASP A N 1
ATOM 1242 C CA . ASP A 1 164 ? -3.064 -9.399 1.552 1.00 97.94 164 ASP A CA 1
ATOM 1243 C C . ASP A 1 164 ? -2.508 -8.396 0.539 1.00 97.94 164 ASP A C 1
ATOM 1245 O O . ASP A 1 164 ? -3.244 -7.778 -0.227 1.00 97.94 164 ASP A O 1
ATOM 1249 N N . PHE A 1 165 ? -1.184 -8.298 0.486 1.00 97.81 165 PHE A N 1
ATOM 1250 C CA . PHE A 1 165 ? -0.436 -7.549 -0.515 1.00 97.81 165 PHE A CA 1
ATOM 1251 C C . PHE A 1 165 ? 0.011 -8.487 -1.638 1.00 97.81 165 PHE A C 1
ATOM 1253 O O . PHE A 1 165 ? 0.384 -9.640 -1.408 1.00 97.81 165 PHE A O 1
ATOM 1260 N N . ASN A 1 166 ? 0.071 -7.979 -2.870 1.00 96.88 166 ASN A N 1
ATOM 1261 C CA . ASN A 1 166 ? 0.488 -8.792 -4.021 1.00 96.88 166 ASN A CA 1
ATOM 1262 C C . ASN A 1 166 ? 2.012 -9.008 -4.108 1.00 96.88 166 ASN A C 1
ATOM 1264 O O . ASN A 1 166 ? 2.495 -9.682 -5.020 1.00 96.88 166 ASN A O 1
ATOM 1268 N N . VAL A 1 167 ? 2.775 -8.464 -3.156 1.00 96.00 167 VAL A N 1
ATOM 1269 C CA . VAL A 1 167 ? 4.228 -8.626 -3.020 1.00 96.00 167 VAL A CA 1
ATOM 1270 C C . VAL A 1 167 ? 4.629 -8.819 -1.562 1.00 96.00 167 VAL A C 1
ATOM 1272 O O . VAL A 1 167 ? 3.874 -8.513 -0.642 1.00 96.00 167 VAL A O 1
ATOM 1275 N N . VAL A 1 168 ? 5.846 -9.321 -1.342 1.00 97.06 168 VAL A N 1
ATOM 1276 C CA . VAL A 1 168 ? 6.494 -9.281 -0.027 1.00 97.06 168 VAL A CA 1
ATOM 1277 C C . VAL A 1 168 ? 6.780 -7.825 0.314 1.00 97.06 168 VAL A C 1
ATOM 1279 O O . VAL A 1 168 ? 7.499 -7.145 -0.400 1.00 97.06 168 VAL A O 1
ATOM 1282 N N . VAL A 1 169 ? 6.255 -7.355 1.431 1.00 97.38 169 VAL A N 1
ATOM 1283 C CA . VAL A 1 169 ? 6.542 -6.040 1.987 1.00 97.38 169 VAL A CA 1
ATOM 1284 C C . VAL A 1 169 ? 7.719 -6.183 2.954 1.00 97.38 169 VAL A C 1
ATOM 1286 O O . VAL A 1 169 ? 7.581 -6.866 3.978 1.00 97.38 169 VAL A O 1
ATOM 1289 N N . PRO A 1 170 ? 8.888 -5.573 2.679 1.00 97.56 170 PRO A N 1
ATOM 1290 C CA . PRO A 1 170 ? 10.038 -5.697 3.573 1.00 97.56 170 PRO A CA 1
ATOM 1291 C C . PRO A 1 170 ? 9.775 -5.102 4.958 1.00 97.56 170 PRO A C 1
ATOM 1293 O O . PRO A 1 170 ? 10.156 -5.717 5.956 1.00 97.56 170 PRO A O 1
ATOM 1296 N N . SER A 1 171 ? 9.079 -3.964 5.018 1.00 98.19 171 SER A N 1
ATOM 1297 C CA . SER A 1 171 ? 8.643 -3.308 6.253 1.00 98.19 171 SER A CA 1
ATOM 1298 C C . SER A 1 171 ? 7.197 -2.828 6.131 1.00 98.19 171 SER A C 1
ATOM 1300 O O . SER A 1 171 ? 6.901 -1.922 5.355 1.00 98.19 171 SER A O 1
ATOM 1302 N N . LEU A 1 172 ? 6.294 -3.448 6.884 1.00 98.50 172 LEU A N 1
ATOM 1303 C CA . LEU A 1 172 ? 4.889 -3.066 6.969 1.00 98.50 172 LEU A CA 1
ATOM 1304 C C . LEU A 1 172 ? 4.629 -2.434 8.334 1.00 98.50 172 LEU A C 1
ATOM 1306 O O . LEU A 1 172 ? 4.983 -3.022 9.354 1.00 98.50 172 LEU A O 1
ATOM 1310 N N . THR A 1 173 ? 3.983 -1.274 8.362 1.00 98.25 173 THR A N 1
ATOM 1311 C CA . THR A 1 173 ? 3.481 -0.651 9.593 1.00 98.25 173 THR A CA 1
ATOM 1312 C C . THR A 1 173 ? 2.005 -0.322 9.441 1.00 98.25 173 THR A C 1
ATOM 1314 O O . THR A 1 173 ? 1.620 0.334 8.483 1.00 98.25 173 THR A O 1
ATOM 1317 N N . VAL A 1 174 ? 1.187 -0.749 10.396 1.00 97.56 174 VAL A N 1
ATOM 1318 C CA . VAL A 1 174 ? -0.222 -0.363 10.517 1.00 97.56 174 VAL A CA 1
ATOM 1319 C C . VAL A 1 174 ? -0.352 0.512 11.758 1.00 97.56 174 VAL A C 1
ATOM 1321 O O . VAL A 1 174 ? -0.027 0.061 12.859 1.00 97.56 174 VAL A O 1
ATOM 1324 N N . LYS A 1 175 ? -0.774 1.764 11.578 1.00 96.12 175 LYS A N 1
ATOM 1325 C CA . LYS A 1 175 ? -1.006 2.743 12.643 1.00 96.12 175 LYS A CA 1
ATOM 1326 C C . LYS A 1 175 ? -2.502 2.883 12.886 1.00 96.12 175 LYS A C 1
ATOM 1328 O O . LYS A 1 175 ? -3.250 3.160 11.956 1.00 96.12 175 LYS A O 1
ATOM 1333 N N . ALA A 1 176 ? -2.91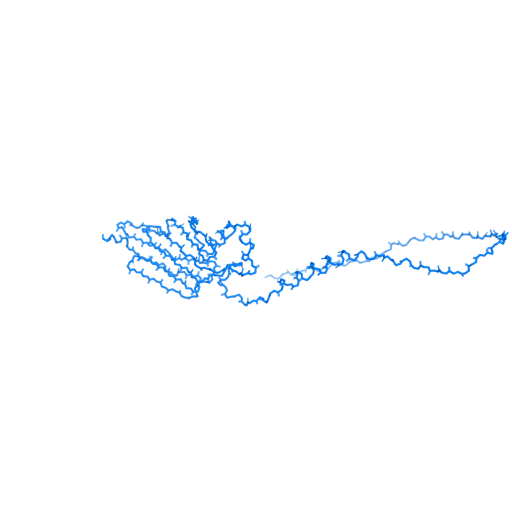8 2.697 14.130 1.00 91.62 176 ALA A N 1
ATOM 1334 C CA . ALA A 1 176 ? -4.314 2.625 14.538 1.00 91.62 176 ALA A CA 1
ATOM 1335 C C . ALA A 1 176 ? -4.520 3.432 15.833 1.00 91.62 176 ALA A C 1
ATOM 1337 O O . ALA A 1 176 ? -4.576 2.876 16.936 1.00 91.62 176 ALA A O 1
ATOM 1338 N N . GLY A 1 177 ? -4.559 4.763 15.712 1.00 82.88 177 GLY A N 1
ATOM 1339 C CA . GLY A 1 177 ? -4.649 5.682 16.852 1.00 82.88 177 GLY A CA 1
ATOM 1340 C C . GLY A 1 177 ? -3.520 5.464 17.868 1.00 82.88 177 GLY A C 1
ATOM 1341 O O . GLY A 1 177 ? -2.368 5.816 17.624 1.00 82.88 177 GLY A O 1
ATOM 1342 N N . GLN A 1 178 ? -3.846 4.858 19.015 1.00 79.62 178 GLN A N 1
ATOM 1343 C CA . GLN A 1 178 ? -2.890 4.576 20.099 1.00 79.62 178 GLN A CA 1
ATOM 1344 C C . GLN A 1 178 ? -2.082 3.278 19.916 1.00 79.62 178 GLN A C 1
ATOM 1346 O O . GLN A 1 178 ? -1.168 3.014 20.700 1.00 79.62 178 GLN A O 1
ATOM 1351 N N . SER A 1 179 ? -2.410 2.446 18.923 1.00 83.56 179 SER A N 1
ATOM 1352 C CA . SER A 1 179 ? -1.740 1.164 18.682 1.00 83.56 179 SER A CA 1
ATOM 1353 C C . SER A 1 179 ? -1.061 1.133 17.320 1.00 83.56 179 SER A C 1
ATOM 1355 O O . SER A 1 179 ? -1.664 1.493 16.316 1.00 83.56 179 SER A O 1
ATOM 1357 N N . ASN A 1 180 ? 0.179 0.643 17.279 1.00 91.31 180 ASN A N 1
ATOM 1358 C CA . ASN A 1 180 ? 0.913 0.410 16.040 1.00 91.31 180 ASN A CA 1
ATOM 1359 C C . ASN A 1 180 ? 1.353 -1.053 15.977 1.00 91.31 180 ASN A C 1
ATOM 1361 O O . ASN A 1 180 ? 1.875 -1.592 16.956 1.00 91.31 180 ASN A O 1
ATOM 1365 N N . GLN A 1 181 ? 1.203 -1.675 14.813 1.00 95.06 181 GLN A N 1
ATOM 1366 C CA . GLN A 1 181 ? 1.759 -2.994 14.528 1.00 95.06 181 GLN A CA 1
ATOM 1367 C C . GLN A 1 181 ? 2.761 -2.901 13.388 1.00 95.06 181 GLN A C 1
ATOM 1369 O O . GLN A 1 181 ? 2.467 -2.330 12.341 1.00 95.06 181 GLN A O 1
ATOM 1374 N N . SER A 1 182 ? 3.933 -3.502 13.579 1.00 96.69 182 SER A N 1
ATOM 1375 C CA . SER A 1 182 ? 4.958 -3.582 12.543 1.00 96.69 182 SER A CA 1
ATOM 1376 C C . SER A 1 182 ? 5.308 -5.033 12.252 1.00 96.69 182 SER A C 1
ATOM 1378 O O . SER A 1 182 ? 5.504 -5.840 13.161 1.00 96.69 182 SER A O 1
ATOM 1380 N N . LEU A 1 183 ? 5.402 -5.355 10.968 1.00 96.81 183 LEU A N 1
ATOM 1381 C CA . LEU A 1 183 ? 5.762 -6.667 10.451 1.00 96.81 183 LEU A CA 1
ATOM 1382 C C . LEU A 1 183 ? 6.904 -6.500 9.453 1.00 96.81 183 LEU A C 1
ATOM 1384 O O . LEU A 1 183 ? 7.009 -5.487 8.763 1.00 96.81 183 LEU A O 1
ATOM 1388 N N . SER A 1 184 ? 7.766 -7.505 9.357 1.00 97.31 184 SER A N 1
ATOM 1389 C CA . SER A 1 184 ? 8.883 -7.492 8.414 1.00 97.31 184 SER A CA 1
ATOM 1390 C C . SER A 1 184 ? 8.794 -8.674 7.468 1.00 97.31 184 SER A C 1
ATOM 1392 O O . SER A 1 184 ? 8.488 -9.786 7.899 1.00 97.31 184 SER A O 1
ATOM 1394 N N . LYS A 1 185 ? 9.109 -8.434 6.191 1.00 96.38 185 LYS A N 1
ATOM 1395 C CA . LYS A 1 185 ? 9.113 -9.442 5.118 1.00 96.38 185 LYS A CA 1
ATOM 1396 C C . LYS A 1 185 ? 7.821 -10.263 5.083 1.00 96.38 185 LYS A C 1
ATOM 1398 O O . LYS A 1 185 ? 7.856 -11.492 5.109 1.00 96.38 185 LYS A O 1
ATOM 1403 N N . THR A 1 186 ? 6.683 -9.579 5.036 1.00 96.44 186 THR A N 1
ATOM 1404 C CA . THR A 1 186 ? 5.361 -10.216 5.022 1.00 96.44 186 THR A CA 1
ATOM 1405 C C . THR A 1 186 ? 4.608 -9.909 3.737 1.00 96.44 186 THR A C 1
ATOM 1407 O O . THR A 1 186 ? 4.761 -8.831 3.180 1.00 96.44 186 THR A O 1
ATOM 1410 N N . ARG A 1 187 ? 3.772 -10.838 3.272 1.00 96.88 187 ARG A N 1
ATOM 1411 C CA . ARG A 1 187 ? 2.772 -10.575 2.219 1.00 96.88 187 ARG A CA 1
ATOM 1412 C C . ARG A 1 187 ? 1.397 -10.248 2.781 1.00 96.88 187 ARG A C 1
ATOM 1414 O O . ARG A 1 187 ? 0.519 -9.859 2.032 1.00 96.88 187 ARG A O 1
ATOM 1421 N N . THR A 1 188 ? 1.222 -10.397 4.087 1.00 97.12 188 THR A N 1
ATOM 1422 C CA . THR A 1 188 ? -0.090 -10.359 4.723 1.00 97.12 188 THR A CA 1
ATOM 1423 C C . THR A 1 188 ? -0.001 -9.583 6.028 1.00 97.12 188 THR A C 1
ATOM 1425 O O . THR A 1 188 ? 0.945 -9.753 6.805 1.00 97.12 188 THR A O 1
ATOM 1428 N N . PHE A 1 189 ? -1.000 -8.752 6.287 1.00 97.50 189 PHE A N 1
ATOM 1429 C CA . PHE A 1 189 ? -1.351 -8.292 7.619 1.00 97.50 189 PHE A CA 1
ATOM 1430 C C . PHE A 1 189 ? -2.344 -9.298 8.227 1.00 97.50 189 PHE A C 1
ATOM 1432 O O . PHE A 1 189 ? -3.500 -9.342 7.802 1.00 97.50 189 PHE A O 1
ATOM 1439 N N . PRO A 1 190 ? -1.917 -10.174 9.154 1.00 94.38 190 PRO A N 1
ATOM 1440 C CA . PRO A 1 190 ? -2.765 -11.247 9.651 1.00 94.38 190 PRO A CA 1
ATOM 1441 C C . PRO A 1 190 ? -3.720 -10.752 10.742 1.00 94.38 190 PRO A C 1
ATOM 1443 O O . PRO A 1 190 ? -3.399 -9.837 11.491 1.00 94.38 190 PRO A O 1
ATOM 1446 N N . ASN A 1 191 ? -4.852 -11.442 10.898 1.00 90.94 191 ASN A N 1
ATOM 1447 C CA . ASN A 1 191 ? -5.800 -11.320 12.018 1.00 90.94 191 ASN A CA 1
ATOM 1448 C C . ASN A 1 191 ? -6.494 -9.963 12.225 1.00 90.94 191 ASN A C 1
ATOM 1450 O O . ASN A 1 191 ? -7.403 -9.920 13.047 1.00 90.94 191 ASN A O 1
ATOM 1454 N N . GLY A 1 192 ? -6.130 -8.902 11.502 1.00 93.50 192 GLY A N 1
ATOM 1455 C CA . GLY A 1 192 ? -6.731 -7.580 11.673 1.00 93.50 192 GLY A CA 1
ATOM 1456 C C . GLY A 1 192 ? -6.340 -6.886 12.985 1.00 93.50 192 GLY A C 1
ATOM 1457 O O . GLY A 1 192 ? -5.582 -7.415 13.804 1.00 93.50 192 GLY A O 1
ATOM 1458 N N . ILE A 1 193 ? -6.859 -5.677 13.190 1.00 94.94 193 ILE A N 1
ATOM 1459 C CA . ILE A 1 193 ? -6.685 -4.900 14.420 1.00 94.94 193 ILE A CA 1
ATOM 1460 C C . ILE A 1 193 ? -7.936 -4.072 14.724 1.00 94.94 193 ILE A C 1
ATOM 1462 O O . ILE A 1 193 ? -8.510 -3.431 13.846 1.00 94.94 193 ILE A O 1
ATOM 1466 N N . GLY A 1 194 ? -8.343 -4.079 15.994 1.00 93.75 194 GLY A N 1
ATOM 1467 C CA . GLY A 1 194 ? -9.370 -3.181 16.511 1.00 93.75 194 GLY A CA 1
ATOM 1468 C C . GLY A 1 194 ? -8.755 -1.889 17.042 1.00 93.75 194 GLY A C 1
ATOM 1469 O O . GLY A 1 194 ? -7.689 -1.924 17.662 1.00 93.75 194 GLY A O 1
ATOM 1470 N N . TYR A 1 195 ? -9.423 -0.764 16.822 1.00 93.94 195 TYR A N 1
ATOM 1471 C CA . TYR A 1 195 ? -8.979 0.545 17.293 1.00 93.94 195 TYR A CA 1
ATOM 1472 C C . TYR A 1 195 ? -10.158 1.466 17.571 1.00 93.94 195 TYR A C 1
ATOM 1474 O O . TYR A 1 195 ? -11.304 1.173 17.229 1.00 93.94 195 TYR A O 1
ATOM 1482 N N . PHE A 1 196 ? -9.843 2.574 18.231 1.00 91.62 196 PHE A N 1
ATOM 1483 C CA . PHE A 1 196 ? -10.804 3.601 18.579 1.00 91.62 196 PHE A CA 1
ATOM 1484 C C . PHE A 1 196 ? -10.398 4.901 17.900 1.00 91.62 196 PHE A C 1
ATOM 1486 O O . PHE A 1 196 ? -9.223 5.274 17.949 1.00 91.62 196 PHE A O 1
ATOM 1493 N N . ASP A 1 197 ? -11.366 5.598 17.319 1.00 81.31 197 ASP A N 1
ATOM 1494 C CA . ASP A 1 197 ? -11.206 7.001 16.949 1.00 81.31 197 ASP A CA 1
ATOM 1495 C C . ASP A 1 197 ? -11.382 7.834 18.222 1.00 81.31 197 ASP A C 1
ATOM 1497 O O . ASP A 1 197 ? -12.465 8.294 18.587 1.00 81.31 197 ASP A O 1
ATOM 1501 N N . GLY A 1 198 ? -10.315 7.864 19.016 1.00 63.31 198 GLY A N 1
ATOM 1502 C CA . GLY A 1 198 ? -10.251 8.646 20.236 1.00 63.31 198 GLY A CA 1
ATOM 1503 C C . GLY A 1 198 ? -9.890 10.078 19.884 1.00 63.31 198 GLY A C 1
ATOM 1504 O O . GLY A 1 198 ? -8.714 10.359 19.669 1.00 63.31 198 GLY A O 1
ATOM 1505 N N . ALA A 1 199 ? -10.899 10.950 19.855 1.00 48.34 199 ALA A N 1
ATOM 1506 C CA . ALA A 1 199 ? -10.731 12.397 19.871 1.00 48.34 199 ALA A CA 1
ATOM 1507 C C . ALA A 1 199 ? -9.672 12.813 20.913 1.00 48.34 199 ALA A C 1
ATOM 1509 O O . ALA A 1 199 ? -9.758 12.399 22.074 1.00 48.34 199 ALA A O 1
ATOM 1510 N N . GLU A 1 200 ? -8.686 13.610 20.485 1.00 43.25 200 GLU A N 1
ATOM 1511 C CA . GLU A 1 200 ? -7.881 14.444 21.393 1.00 43.25 200 GLU A CA 1
ATOM 1512 C C . GLU A 1 200 ? -8.767 15.377 22.233 1.00 43.25 200 GLU A C 1
ATOM 1514 O O . GLU A 1 200 ? -9.768 15.913 21.696 1.00 43.25 200 GLU A O 1
#

Secondary structure (DSSP, 8-state):
-------------------------------------------------HHHHHHHHHHHHHHHHT--------S-EETTEEEEEEEEEEETTEEEEEEEEEE-HHHHHHHHHH-HHHHHHHHHHHH--TTEEEEEE-SSEEEEEETT-SEE-STTEEEE--EEEEEEEEEEEEEETTEEEEEEEEEEE-S-EEEE----

Sequence (200 aa):
MQALSPQARARAPPRAFHGIAAEREESILPVAHAAGDHKGFITSYAIHDPMKWAAAGVLLMLLGMLVSPAMADSGDRYSYVTVESITVELEGPDAVVTVNYSIDSSVQLLVLLVGKSDLQKKVLQIANFEDATVEEISTEQAVIKVKDAAYDYGDGIYWFPGHDFNVVVPSLTVKAGQSNQSLSKTRTFPNGIGYFDGAE

Mean predicted aligned error: 16.59 Å

Foldseek 3Di:
DDDDDDDDDDDDDDDDDDDDDDDDDDDDDDDDDDDDDDDDPDDPPDPDPVVVVVVVVVVVVVVVVPPDPPDPCLQQDDPQKRWAEWEWEDDQQKIKIKTFTAGHPVCLVVCVVVDCPVVQVSVCLQQVAPPKDWPDDDNGMTIIIHGRQWDDPDPQKTWRAKDFGSGQGQWYWYHAPVDIDIDGRDRMDHGTDMHGPDDD